Protein AF-X0WS39-F1 (afdb_monomer_lite)

pLDDT: mean 90.98, std 6.39, range [54.19, 97.94]

Sequence (212 aa):
WLGLAEDADPEHIARECHYQKLGRFPPLEDYCPAITCNSLVDPTYAPAGMHVAHSEQLGLPAPTYTERQWLEIKRKYLQDLLAVWQRHAPNMTWDNIIGVDTNSPYDALRMKNLGPNGNMAVLDCSLYQRDVNRPTPELANHRTPIKNLYATGSAWSPGGWAASPESYNCYKIIAGDLGLGKPWEEPGKEEPDSLVQEVRAVGKRIRDLFKA

Foldseek 3Di:
DDWLAPDPPPCLVVQQVVQLVVLHGHPLNSRTKDKDWCCVVPVVVDPPPATDMDIDGDAHFLVSDDPVVVVVVQVVVVVSVQVSVCVVVVPSDPVNDPDDDTDHLNNLVVDVLCPDGSDLLSADCPPQQAAQCFPHVVCQQQDDPDPPHGDWASRYPPHSDGDCPRVVSRVVSSCVVVVHDDQCPDPPNNDDDDPVVVVVVVVVVVVVVVVD

Structure (mmCIF, N/CA/C/O backbone):
data_AF-X0WS39-F1
#
_entry.id   AF-X0WS39-F1
#
loop_
_atom_site.group_PDB
_atom_site.id
_atom_site.type_symbol
_atom_site.label_atom_id
_atom_site.label_alt_id
_atom_site.label_comp_id
_atom_site.label_asym_id
_atom_site.label_entity_id
_atom_site.label_seq_id
_atom_site.pdbx_PDB_ins_code
_atom_site.Cartn_x
_atom_site.Cartn_y
_atom_site.Cartn_z
_atom_site.occupancy
_atom_site.B_iso_or_equiv
_atom_site.auth_seq_id
_atom_site.auth_comp_id
_atom_site.auth_asym_id
_atom_site.auth_atom_id
_atom_site.pdbx_PDB_model_num
ATOM 1 N N . TRP A 1 1 ? -2.246 -12.328 -4.653 1.00 63.03 1 TRP A N 1
ATOM 2 C CA . TRP A 1 1 ? -0.968 -11.604 -4.658 1.00 63.03 1 TRP A CA 1
ATOM 3 C C . TRP A 1 1 ? 0.135 -12.624 -4.794 1.00 63.03 1 TRP A C 1
ATOM 5 O O . TRP A 1 1 ? 0.172 -13.553 -3.997 1.00 63.03 1 TRP A O 1
ATOM 15 N N . LEU A 1 2 ? 0.950 -12.502 -5.832 1.00 78.81 2 LEU A N 1
ATOM 16 C CA . LEU A 1 2 ? 2.150 -13.309 -6.030 1.00 78.81 2 LEU A CA 1
ATOM 17 C C . LEU A 1 2 ? 3.338 -12.351 -6.036 1.00 78.81 2 LEU A C 1
ATOM 19 O O . LEU A 1 2 ? 3.276 -11.336 -6.724 1.00 78.81 2 LEU A O 1
ATOM 23 N N . GLY A 1 3 ? 4.378 -12.643 -5.258 1.00 86.06 3 GLY A N 1
ATOM 24 C CA . GLY A 1 3 ? 5.639 -11.915 -5.376 1.00 86.06 3 GLY A CA 1
ATOM 25 C C . GLY A 1 3 ? 6.310 -12.294 -6.691 1.00 86.06 3 GLY A C 1
ATOM 26 O O . GLY A 1 3 ? 6.417 -13.482 -6.999 1.00 86.06 3 GLY A O 1
ATOM 27 N N . LEU A 1 4 ? 6.716 -11.300 -7.472 1.00 89.62 4 LEU A N 1
ATOM 28 C CA . LEU A 1 4 ? 7.477 -11.488 -8.701 1.00 89.62 4 LEU A CA 1
ATOM 29 C C . LEU A 1 4 ? 8.920 -11.051 -8.441 1.00 89.62 4 LEU A C 1
ATOM 31 O O . LEU A 1 4 ? 9.305 -9.937 -8.778 1.00 89.62 4 LEU A O 1
ATOM 35 N N . ALA A 1 5 ? 9.679 -11.931 -7.796 1.00 89.19 5 ALA A N 1
ATOM 36 C CA . ALA A 1 5 ? 11.102 -11.769 -7.524 1.00 89.19 5 ALA A CA 1
ATOM 37 C C . ALA A 1 5 ? 11.898 -12.893 -8.197 1.00 89.19 5 ALA A C 1
ATOM 39 O O . ALA A 1 5 ? 11.336 -13.945 -8.510 1.00 89.19 5 ALA A O 1
ATOM 40 N N . GLU A 1 6 ? 13.202 -12.675 -8.387 1.00 86.31 6 GLU A N 1
ATOM 41 C CA . GLU A 1 6 ? 14.109 -13.635 -9.037 1.00 86.31 6 GLU A CA 1
ATOM 42 C C . GLU A 1 6 ? 14.066 -15.020 -8.365 1.00 86.31 6 GLU A C 1
ATOM 44 O O . GLU A 1 6 ? 14.101 -16.054 -9.034 1.00 86.31 6 GLU A O 1
ATOM 49 N N . ASP A 1 7 ? 13.934 -15.038 -7.039 1.00 87.88 7 ASP A N 1
ATOM 50 C CA . ASP A 1 7 ? 13.817 -16.238 -6.222 1.00 87.88 7 ASP A CA 1
ATOM 51 C C . ASP A 1 7 ? 12.907 -16.004 -4.998 1.00 87.88 7 ASP A C 1
ATOM 53 O O . ASP A 1 7 ? 12.280 -14.956 -4.834 1.00 87.88 7 ASP A O 1
ATOM 57 N N . ALA A 1 8 ? 12.785 -17.026 -4.148 1.00 87.62 8 ALA A N 1
ATOM 58 C CA . ALA A 1 8 ? 11.935 -16.997 -2.960 1.00 87.62 8 ALA A CA 1
ATOM 59 C C . ALA A 1 8 ? 12.627 -16.404 -1.714 1.00 87.62 8 ALA A C 1
ATOM 61 O O . ALA A 1 8 ? 12.121 -16.602 -0.607 1.00 87.62 8 ALA A O 1
ATOM 62 N N . ASP A 1 9 ? 13.775 -15.729 -1.858 1.00 89.94 9 ASP A N 1
ATOM 63 C CA . ASP A 1 9 ? 14.483 -15.111 -0.736 1.00 89.94 9 ASP A CA 1
ATOM 64 C C . ASP A 1 9 ? 13.646 -13.964 -0.130 1.00 89.94 9 ASP A C 1
ATOM 66 O O . ASP A 1 9 ? 13.436 -12.931 -0.771 1.00 89.94 9 ASP A O 1
ATOM 70 N N . PRO A 1 10 ? 13.161 -14.083 1.120 1.00 86.19 10 PRO A N 1
ATOM 71 C CA . PRO A 1 10 ? 12.377 -13.018 1.742 1.00 86.19 10 PRO A CA 1
ATOM 72 C C . PRO A 1 10 ? 13.178 -11.722 1.947 1.00 86.19 10 PRO A C 1
ATOM 74 O O . PRO A 1 10 ? 12.579 -10.659 2.135 1.00 86.19 10 PRO A O 1
ATOM 77 N N . GLU A 1 11 ? 14.513 -11.776 1.898 1.00 92.12 11 GLU A N 1
ATOM 78 C CA . GLU A 1 11 ? 15.368 -10.599 2.052 1.00 92.12 11 GLU A CA 1
ATOM 79 C C . GLU A 1 11 ? 15.240 -9.603 0.889 1.00 92.12 11 GLU A C 1
ATOM 81 O O . GLU A 1 11 ? 15.631 -8.448 1.055 1.00 92.12 11 GLU A O 1
ATOM 86 N N . HIS A 1 12 ? 14.624 -9.971 -0.245 1.00 90.75 12 HIS A N 1
ATOM 87 C CA . HIS A 1 12 ? 14.291 -9.011 -1.311 1.00 90.75 12 HIS A CA 1
ATO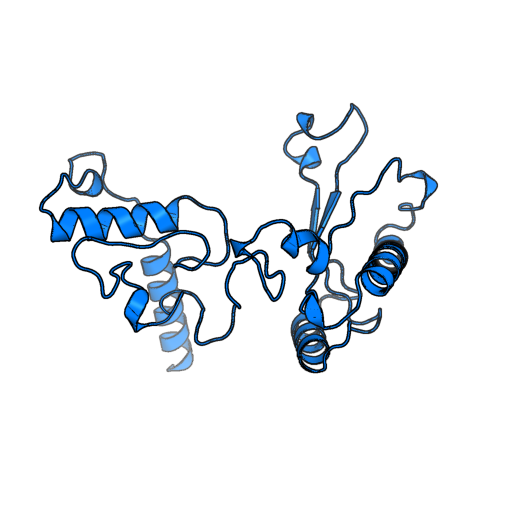M 88 C C . HIS A 1 12 ? 13.483 -7.822 -0.773 1.00 90.75 12 HIS A C 1
ATOM 90 O O . HIS A 1 12 ? 13.807 -6.670 -1.052 1.00 90.75 12 HIS A O 1
ATOM 96 N N . ILE A 1 13 ? 12.506 -8.078 0.105 1.00 89.12 13 ILE A N 1
ATOM 97 C CA . ILE A 1 13 ? 11.686 -7.028 0.733 1.00 89.12 13 ILE A CA 1
ATOM 98 C C . ILE A 1 13 ? 12.542 -6.150 1.656 1.00 89.12 13 ILE A C 1
ATOM 100 O O . ILE A 1 13 ? 12.376 -4.928 1.710 1.00 89.12 13 ILE A O 1
ATOM 104 N N . ALA A 1 14 ? 13.475 -6.757 2.396 1.00 91.62 14 ALA A N 1
ATOM 105 C CA . ALA A 1 14 ? 14.371 -6.032 3.292 1.00 91.62 14 ALA A CA 1
ATOM 106 C C . ALA A 1 14 ? 15.345 -5.136 2.510 1.00 91.62 14 ALA A C 1
ATOM 108 O O . ALA A 1 14 ? 15.563 -3.981 2.897 1.00 91.62 14 ALA A O 1
ATOM 109 N N . ARG A 1 15 ? 15.886 -5.634 1.391 1.00 93.88 15 ARG A N 1
ATOM 110 C CA . ARG A 1 15 ? 16.757 -4.885 0.477 1.00 93.88 15 ARG A CA 1
ATOM 111 C C . ARG A 1 15 ? 16.002 -3.749 -0.199 1.00 93.88 15 ARG A C 1
ATOM 113 O O . ARG A 1 15 ? 16.478 -2.616 -0.171 1.00 93.88 15 ARG A O 1
ATOM 120 N N . GLU A 1 16 ? 14.794 -3.991 -0.695 1.00 91.62 16 GLU A N 1
ATOM 121 C CA . GLU A 1 16 ? 13.933 -2.947 -1.252 1.00 91.62 16 GLU A CA 1
ATOM 122 C C . GLU A 1 16 ? 13.662 -1.825 -0.234 1.00 91.62 16 GLU A C 1
ATOM 124 O O . GLU A 1 16 ? 13.904 -0.648 -0.518 1.00 91.62 16 GLU A O 1
ATOM 129 N N . CYS A 1 17 ? 13.270 -2.182 0.996 1.00 90.94 17 CYS A N 1
ATOM 130 C CA . CYS A 1 17 ? 13.119 -1.233 2.103 1.00 90.94 17 CYS A CA 1
ATOM 131 C C . CYS A 1 17 ? 14.417 -0.456 2.390 1.00 90.94 17 CYS A C 1
ATOM 133 O O . CYS A 1 17 ? 14.382 0.727 2.742 1.00 90.94 17 CYS A O 1
ATOM 135 N N . HIS A 1 18 ? 15.576 -1.112 2.292 1.00 93.38 18 HIS A N 1
ATOM 136 C CA . HIS A 1 18 ? 16.875 -0.476 2.490 1.00 93.38 18 HIS A CA 1
ATOM 137 C C . HIS A 1 18 ? 17.165 0.565 1.401 1.00 93.38 18 HIS A C 1
ATOM 139 O O . HIS A 1 18 ? 17.492 1.706 1.731 1.00 93.38 18 HIS A O 1
ATOM 145 N N . TYR A 1 19 ? 16.975 0.226 0.123 1.00 94.81 19 TYR A N 1
ATOM 146 C CA . TYR A 1 19 ? 17.145 1.168 -0.987 1.00 94.81 19 TYR A CA 1
ATOM 147 C C . TYR A 1 19 ? 16.187 2.356 -0.889 1.00 94.81 19 TYR A C 1
ATOM 149 O O . TYR A 1 19 ? 16.618 3.502 -1.054 1.00 94.81 19 TYR A O 1
ATOM 157 N N . GLN A 1 20 ? 14.929 2.110 -0.514 1.00 92.00 20 GLN A N 1
ATOM 158 C CA . GLN A 1 20 ? 13.945 3.168 -0.301 1.00 92.00 20 GLN A CA 1
ATOM 159 C C . GLN A 1 20 ? 14.432 4.188 0.744 1.00 92.00 20 GLN A C 1
ATOM 161 O O . GLN A 1 20 ? 14.371 5.397 0.511 1.00 92.00 20 GLN A O 1
ATOM 166 N N . LYS A 1 21 ? 14.993 3.716 1.868 1.00 90.88 21 LYS A N 1
ATOM 167 C CA . LYS A 1 21 ? 15.583 4.574 2.915 1.00 90.88 21 LYS A CA 1
ATOM 168 C C . LYS A 1 21 ? 16.804 5.359 2.433 1.00 90.88 21 LYS A C 1
ATOM 170 O O . LYS A 1 21 ? 17.069 6.439 2.952 1.00 90.88 21 LYS A O 1
ATOM 175 N N . LEU A 1 22 ? 17.527 4.843 1.440 1.00 94.06 22 LEU A N 1
ATOM 176 C CA . LEU A 1 22 ? 18.620 5.547 0.765 1.00 94.06 22 LEU A CA 1
ATOM 177 C C . LEU A 1 22 ? 18.132 6.522 -0.323 1.00 94.06 22 LEU A C 1
ATOM 179 O O . LEU A 1 22 ? 18.958 7.156 -0.981 1.00 94.06 22 LEU A O 1
ATOM 183 N N . GLY A 1 23 ? 16.818 6.647 -0.540 1.00 92.94 23 GLY A N 1
ATOM 184 C CA . GLY A 1 23 ? 16.257 7.497 -1.589 1.00 92.94 23 GLY A CA 1
ATOM 185 C C . GLY A 1 23 ? 16.488 6.941 -2.996 1.00 92.94 23 GLY A C 1
ATOM 186 O O . GLY A 1 23 ? 16.646 7.713 -3.941 1.00 92.94 23 GLY A O 1
ATOM 187 N N . ARG A 1 24 ? 16.583 5.613 -3.136 1.00 93.75 24 ARG A N 1
ATOM 188 C CA . ARG A 1 24 ? 16.879 4.917 -4.394 1.00 93.75 24 ARG A CA 1
ATOM 189 C C . ARG A 1 24 ? 15.883 3.788 -4.646 1.00 93.75 24 ARG A C 1
ATOM 191 O O . ARG A 1 24 ? 15.385 3.177 -3.709 1.00 93.75 24 ARG A O 1
ATOM 198 N N . PHE A 1 25 ? 15.612 3.504 -5.915 1.00 93.38 25 PHE A N 1
ATOM 199 C CA . PHE A 1 25 ? 14.974 2.243 -6.290 1.00 93.38 25 PHE A CA 1
ATOM 200 C C . PHE A 1 25 ? 15.985 1.097 -6.147 1.00 93.38 25 PHE A C 1
ATOM 202 O O . PHE A 1 25 ? 17.184 1.341 -6.341 1.00 93.38 25 PHE A O 1
ATOM 209 N N . PRO A 1 26 ? 15.534 -0.124 -5.812 1.00 93.62 26 PRO A N 1
ATOM 210 C CA . PRO A 1 26 ? 16.408 -1.289 -5.805 1.00 93.62 26 PRO A CA 1
ATOM 211 C C . PRO A 1 26 ? 16.957 -1.578 -7.213 1.00 93.62 26 PRO A C 1
ATOM 213 O O . PRO A 1 26 ? 16.371 -1.141 -8.211 1.00 93.62 26 PRO A O 1
ATOM 216 N N . PRO A 1 27 ? 18.086 -2.294 -7.326 1.00 92.69 27 PRO A N 1
ATOM 217 C CA . PRO A 1 27 ? 18.516 -2.873 -8.588 1.00 92.69 27 PRO A CA 1
ATOM 218 C C . PRO A 1 27 ? 17.560 -4.005 -9.002 1.00 92.69 27 PRO A C 1
ATOM 220 O O . PRO A 1 27 ? 16.733 -4.455 -8.213 1.00 92.69 27 PRO A O 1
ATOM 223 N N . LEU A 1 28 ? 17.643 -4.445 -10.257 1.00 91.19 28 LEU A N 1
ATOM 224 C CA . LEU A 1 28 ? 16.642 -5.330 -10.864 1.00 91.19 28 LEU A CA 1
ATOM 225 C C . LEU A 1 28 ? 16.584 -6.718 -10.210 1.00 91.19 28 LEU A C 1
ATOM 227 O O . LEU A 1 28 ? 15.527 -7.333 -10.165 1.00 91.19 28 LEU A O 1
ATOM 231 N N . GLU A 1 29 ? 17.721 -7.205 -9.721 1.00 90.94 29 GLU A N 1
ATOM 232 C CA . GLU A 1 29 ? 17.851 -8.449 -8.962 1.00 90.94 29 GLU A CA 1
ATOM 233 C C . GLU A 1 29 ? 17.091 -8.437 -7.629 1.00 90.94 29 GLU A C 1
ATOM 235 O O . GLU A 1 29 ? 16.714 -9.501 -7.153 1.00 90.94 29 GLU A O 1
ATOM 240 N N . ASP A 1 30 ? 16.827 -7.250 -7.075 1.00 92.25 30 ASP A N 1
ATOM 241 C CA . ASP A 1 30 ? 16.128 -7.046 -5.802 1.00 92.25 30 ASP A CA 1
ATOM 242 C C . ASP A 1 30 ? 14.677 -6.571 -5.998 1.00 92.25 30 ASP A C 1
ATOM 244 O O . ASP A 1 30 ? 14.019 -6.135 -5.050 1.00 92.25 30 ASP A O 1
ATOM 248 N N . TYR A 1 31 ? 14.161 -6.599 -7.232 1.00 91.81 31 TYR A N 1
ATOM 249 C CA . TYR A 1 31 ? 12.752 -6.301 -7.478 1.00 91.81 31 TYR A CA 1
ATOM 250 C C . TYR A 1 31 ? 11.882 -7.366 -6.808 1.00 91.81 31 TYR A C 1
ATOM 252 O O . TYR A 1 31 ? 12.026 -8.558 -7.067 1.00 91.81 31 TYR A O 1
ATOM 260 N N . CYS A 1 32 ? 10.937 -6.916 -5.982 1.00 91.31 32 CYS A N 1
ATOM 261 C CA . CYS A 1 32 ? 9.942 -7.771 -5.341 1.00 91.31 32 CYS A CA 1
ATOM 262 C C . CYS A 1 32 ? 8.502 -7.243 -5.515 1.00 91.31 32 CYS A C 1
ATOM 264 O O . CYS A 1 32 ? 7.760 -7.155 -4.534 1.00 91.31 32 CYS A O 1
ATOM 266 N N . PRO A 1 33 ? 8.065 -6.854 -6.731 1.00 92.12 33 PRO A N 1
ATOM 267 C CA . PRO A 1 33 ? 6.711 -6.367 -6.929 1.00 92.12 33 PRO A CA 1
ATOM 268 C C . PRO A 1 33 ? 5.671 -7.440 -6.610 1.00 92.12 33 PRO A C 1
ATOM 270 O O . PRO A 1 33 ? 5.816 -8.622 -6.938 1.00 92.12 33 PRO A O 1
ATOM 273 N N . ALA A 1 34 ? 4.566 -7.005 -6.020 1.00 91.75 34 ALA A N 1
ATOM 274 C CA . ALA A 1 34 ? 3.399 -7.833 -5.809 1.00 91.75 34 ALA A CA 1
ATOM 275 C C . ALA A 1 34 ? 2.491 -7.760 -7.044 1.00 91.75 34 ALA A C 1
ATOM 277 O O . ALA A 1 34 ? 2.037 -6.687 -7.440 1.00 91.75 34 ALA A O 1
ATOM 278 N N . ILE A 1 35 ? 2.203 -8.915 -7.643 1.00 92.31 35 ILE A N 1
ATOM 279 C CA . ILE A 1 35 ? 1.358 -9.038 -8.830 1.00 92.31 35 ILE A CA 1
ATOM 280 C C . ILE A 1 35 ? -0.009 -9.610 -8.460 1.00 92.31 35 ILE A C 1
ATOM 282 O O . ILE A 1 35 ? -0.140 -10.582 -7.703 1.00 92.31 35 ILE A O 1
ATOM 286 N N . THR A 1 36 ? -1.057 -9.028 -9.035 1.00 93.50 36 THR A N 1
ATOM 287 C CA . THR A 1 36 ? -2.418 -9.575 -9.012 1.00 93.50 36 THR A CA 1
ATOM 288 C C . THR A 1 36 ? -3.036 -9.541 -10.396 1.00 93.50 36 THR A C 1
ATOM 290 O O . THR A 1 36 ? -2.694 -8.703 -11.221 1.00 93.50 36 THR A O 1
ATOM 293 N N . CYS A 1 37 ? -3.956 -10.462 -10.668 1.00 93.69 37 CYS A N 1
ATOM 294 C CA . CYS A 1 37 ? -4.714 -10.489 -11.912 1.00 93.69 37 CYS A CA 1
ATOM 295 C C . CYS A 1 37 ? -6.190 -10.707 -11.580 1.00 93.69 37 CYS A C 1
ATOM 297 O O . CYS A 1 37 ? -6.664 -11.840 -11.503 1.00 93.69 37 CYS A O 1
ATOM 299 N N . ASN A 1 38 ? -6.906 -9.610 -11.328 1.00 91.19 38 ASN A N 1
ATOM 300 C CA . ASN A 1 38 ? -8.294 -9.663 -10.854 1.00 91.19 38 ASN A CA 1
ATOM 301 C C . ASN A 1 38 ? -9.228 -10.323 -11.879 1.00 91.19 38 ASN A C 1
ATOM 303 O O . ASN A 1 38 ? -10.154 -11.032 -11.496 1.00 91.19 38 ASN A O 1
ATOM 307 N N . SER A 1 39 ? -8.915 -10.192 -13.172 1.00 95.44 39 SER A N 1
ATOM 308 C CA . SER A 1 39 ? -9.669 -10.824 -14.265 1.00 95.44 39 SER A CA 1
ATOM 309 C C . SER A 1 39 ? -9.693 -12.361 -14.245 1.00 95.44 39 SER A C 1
ATOM 311 O O . SER A 1 39 ? -10.537 -12.959 -14.903 1.00 95.44 39 SER A O 1
ATOM 313 N N . LEU A 1 40 ? -8.794 -13.016 -13.495 1.00 93.25 40 LEU A N 1
ATOM 314 C CA . LEU A 1 40 ? -8.849 -14.470 -13.288 1.00 93.25 40 LEU A CA 1
ATOM 315 C C . LEU A 1 40 ? -9.972 -14.884 -12.329 1.00 93.25 40 LEU A C 1
ATOM 317 O O . LEU A 1 40 ? -10.450 -16.012 -12.404 1.00 93.25 40 LEU A O 1
ATOM 321 N N . VAL A 1 41 ? -10.357 -13.992 -11.414 1.00 93.12 41 VAL A N 1
ATOM 322 C CA . VAL A 1 41 ? -11.418 -14.229 -10.426 1.00 93.12 41 VAL A CA 1
ATOM 323 C C . VAL A 1 41 ? -12.747 -13.688 -10.940 1.00 93.12 41 VAL A C 1
ATOM 325 O O . VAL A 1 41 ? -13.764 -14.369 -10.845 1.00 93.12 41 VAL A O 1
ATOM 328 N N . ASP A 1 42 ? -12.730 -12.486 -11.514 1.00 95.12 42 ASP A N 1
ATOM 329 C CA . ASP A 1 42 ? -13.900 -11.840 -12.097 1.00 95.12 42 ASP A CA 1
ATOM 330 C C . ASP A 1 42 ? -13.606 -11.429 -13.553 1.00 95.12 42 ASP A C 1
ATOM 332 O O . ASP A 1 42 ? -12.969 -10.396 -13.792 1.00 95.12 42 ASP A O 1
ATOM 336 N N . PRO A 1 43 ? -14.080 -12.209 -14.545 1.00 95.56 43 PRO A N 1
ATOM 337 C CA . PRO A 1 43 ? -13.852 -11.934 -15.962 1.00 95.56 43 PRO A CA 1
ATOM 338 C C . PRO A 1 43 ? -14.372 -10.574 -16.437 1.00 95.56 43 PRO A C 1
ATOM 340 O O . PRO A 1 43 ? -13.962 -10.123 -17.499 1.00 95.56 43 PRO A O 1
ATOM 343 N N . THR A 1 44 ? -15.250 -9.897 -15.685 1.00 96.38 44 THR A N 1
ATOM 344 C CA . THR A 1 44 ? -15.799 -8.588 -16.084 1.00 96.38 44 THR A CA 1
ATOM 345 C C . THR A 1 44 ? -14.769 -7.456 -16.038 1.00 96.38 44 THR A C 1
ATOM 347 O O . THR A 1 44 ? -14.968 -6.420 -16.671 1.00 96.38 44 THR A O 1
ATOM 350 N N . TYR A 1 45 ? -13.633 -7.665 -15.362 1.00 95.12 45 TYR A N 1
ATOM 351 C CA . TYR A 1 45 ? -12.515 -6.717 -15.321 1.00 95.12 45 TYR A CA 1
ATOM 352 C C . TYR A 1 45 ? -11.760 -6.586 -16.653 1.00 95.12 45 TYR A C 1
ATOM 354 O O . TYR A 1 45 ? -10.955 -5.666 -16.792 1.00 95.12 45 TYR A O 1
ATOM 362 N N . ALA A 1 46 ? -11.970 -7.487 -17.617 1.00 96.12 46 ALA A N 1
ATOM 363 C CA . ALA A 1 46 ? -11.283 -7.465 -18.905 1.00 96.12 46 ALA A CA 1
ATOM 364 C C . ALA A 1 46 ? -12.218 -7.880 -20.057 1.00 96.12 46 ALA A C 1
ATOM 366 O O . ALA A 1 46 ? -13.191 -8.601 -19.845 1.00 96.12 46 ALA A O 1
ATOM 367 N N . PRO A 1 47 ? -11.937 -7.470 -21.307 1.00 95.06 47 PRO A N 1
ATOM 368 C CA . PRO A 1 47 ? -12.596 -8.055 -22.471 1.00 95.06 47 PRO A CA 1
ATOM 369 C C . PRO A 1 47 ? -12.384 -9.576 -22.554 1.00 95.06 47 PRO A C 1
ATOM 371 O O . PRO A 1 47 ? -11.416 -10.118 -22.018 1.00 95.06 47 PRO A O 1
ATOM 374 N N . ALA A 1 48 ? -13.266 -10.272 -23.277 1.00 95.75 48 ALA A N 1
ATOM 375 C CA . ALA A 1 48 ? -13.174 -11.721 -23.446 1.00 95.75 48 ALA A CA 1
ATOM 376 C C . ALA A 1 48 ? -11.806 -12.148 -24.015 1.00 95.75 48 ALA A C 1
ATOM 378 O O . ALA A 1 48 ? -11.370 -11.646 -25.050 1.00 95.75 48 ALA A O 1
ATOM 379 N N . GLY A 1 49 ? -11.144 -13.091 -23.334 1.00 94.06 49 GLY A N 1
ATOM 380 C CA . GLY A 1 49 ? -9.816 -13.593 -23.709 1.00 94.06 49 GLY A CA 1
ATOM 381 C C . GLY A 1 49 ? -8.644 -12.679 -23.327 1.00 94.06 49 GLY A C 1
ATOM 382 O O . GLY A 1 49 ? -7.511 -12.984 -23.688 1.00 94.06 49 GLY A O 1
ATOM 383 N N . MET A 1 50 ? -8.895 -11.579 -22.614 1.00 96.00 50 MET A N 1
ATOM 384 C CA . MET A 1 50 ? -7.874 -10.643 -22.140 1.00 96.00 50 MET A CA 1
ATOM 385 C C . MET A 1 50 ? -7.779 -10.658 -20.614 1.00 96.00 50 MET A C 1
ATOM 387 O O . MET A 1 50 ? -8.655 -11.174 -19.921 1.00 96.00 50 MET A O 1
ATOM 391 N N . HIS A 1 51 ? -6.713 -10.054 -20.090 1.00 95.44 51 HIS A N 1
ATOM 392 C CA . HIS A 1 51 ? -6.465 -9.977 -18.658 1.00 95.44 51 HIS A CA 1
ATOM 393 C C . HIS A 1 51 ? -6.026 -8.580 -18.230 1.00 95.44 51 HIS A C 1
ATOM 395 O O . HIS A 1 51 ? -5.300 -7.898 -18.950 1.00 95.44 51 HIS A O 1
ATOM 401 N N . VAL A 1 52 ? -6.432 -8.184 -17.023 1.00 95.38 52 VAL A N 1
ATOM 402 C CA . VAL A 1 52 ? -5.895 -7.007 -16.332 1.00 95.38 52 VAL A CA 1
ATOM 403 C C . VAL A 1 52 ? -5.040 -7.487 -15.177 1.00 95.38 52 VAL A C 1
ATOM 405 O O . VAL A 1 52 ? -5.550 -8.088 -14.225 1.00 95.38 52 VAL A O 1
ATOM 408 N N . ALA A 1 53 ? -3.746 -7.198 -15.272 1.00 93.38 53 ALA A N 1
ATOM 409 C CA . ALA A 1 53 ? -2.798 -7.449 -14.209 1.00 93.38 53 ALA A CA 1
ATOM 410 C C . ALA A 1 53 ? -2.334 -6.137 -13.570 1.00 93.38 53 ALA A C 1
ATOM 412 O O . ALA A 1 53 ? -2.092 -5.144 -14.253 1.00 93.38 53 ALA A O 1
ATOM 413 N N . HIS A 1 54 ? -2.227 -6.149 -12.250 1.00 93.88 54 HIS A N 1
ATOM 414 C CA . HIS A 1 54 ? -1.773 -5.042 -11.428 1.00 93.88 54 HIS A CA 1
ATOM 415 C C . HIS A 1 54 ? -0.437 -5.410 -10.787 1.00 93.88 54 HIS A C 1
ATOM 417 O O . HIS A 1 54 ? -0.244 -6.553 -10.370 1.00 93.88 54 HIS A O 1
ATOM 423 N N . SER A 1 55 ? 0.459 -4.429 -10.706 1.00 93.50 55 SER A N 1
ATOM 424 C CA . SER A 1 55 ? 1.771 -4.541 -10.078 1.00 93.50 55 SER A CA 1
ATOM 425 C C . SER A 1 55 ? 1.954 -3.412 -9.073 1.00 93.50 55 SER A C 1
ATOM 427 O O . SER A 1 55 ? 1.733 -2.249 -9.414 1.00 93.50 55 SER A O 1
ATOM 429 N N . GLU A 1 56 ? 2.371 -3.763 -7.862 1.00 91.81 56 GLU A N 1
ATOM 430 C CA . GLU A 1 56 ? 2.677 -2.832 -6.778 1.00 91.81 56 GLU A CA 1
ATOM 431 C C . GLU A 1 56 ? 4.111 -3.059 -6.285 1.00 91.81 56 GLU A C 1
ATOM 433 O O . GLU A 1 56 ? 4.510 -4.195 -6.043 1.00 91.81 56 GLU A O 1
ATOM 438 N N . GLN A 1 57 ? 4.877 -1.978 -6.126 1.00 91.00 57 GLN A N 1
ATOM 439 C CA . GLN A 1 57 ? 6.253 -1.989 -5.625 1.00 91.00 57 GLN A CA 1
ATOM 440 C C . GLN A 1 57 ? 6.477 -0.774 -4.710 1.00 91.00 57 GLN A C 1
ATOM 442 O O . GLN A 1 57 ? 5.799 0.249 -4.871 1.00 91.00 57 GLN A O 1
ATOM 447 N N . LEU A 1 58 ? 7.415 -0.847 -3.757 1.00 90.00 58 LEU A N 1
ATOM 448 C CA . LEU A 1 58 ? 7.693 0.277 -2.866 1.00 90.00 58 LEU A CA 1
ATOM 449 C C . LEU A 1 58 ? 8.234 1.474 -3.658 1.00 90.00 58 LEU A C 1
ATOM 451 O O . LEU A 1 58 ? 9.247 1.415 -4.355 1.00 90.00 58 LEU A O 1
ATOM 455 N N . GLY A 1 59 ? 7.530 2.597 -3.527 1.00 90.44 59 GLY A N 1
ATOM 456 C CA . GLY A 1 59 ? 7.888 3.862 -4.153 1.00 90.44 59 GLY A CA 1
ATOM 457 C C . GLY A 1 59 ? 8.706 4.770 -3.237 1.00 90.44 59 GLY A C 1
ATOM 458 O O . GLY A 1 59 ? 8.633 4.704 -2.008 1.00 90.44 59 GLY A O 1
ATOM 459 N N . LEU A 1 60 ? 9.453 5.682 -3.852 1.00 94.50 60 LEU A N 1
ATOM 460 C CA . LEU A 1 60 ? 10.103 6.790 -3.155 1.00 94.50 60 LEU A CA 1
ATOM 461 C C . LEU A 1 60 ? 9.114 7.943 -2.918 1.00 94.50 60 LEU A C 1
ATOM 463 O O . LEU A 1 60 ? 8.216 8.132 -3.739 1.00 94.50 60 LEU A O 1
ATOM 467 N N . PRO A 1 61 ? 9.261 8.740 -1.843 1.00 95.31 61 PRO A N 1
ATOM 468 C CA . PRO A 1 61 ? 8.398 9.895 -1.610 1.00 95.31 61 PRO A CA 1
ATOM 469 C C . PRO A 1 61 ? 8.338 10.824 -2.827 1.00 95.31 61 PRO A C 1
ATOM 471 O O . PRO A 1 61 ? 9.347 11.085 -3.479 1.00 95.31 61 PRO A O 1
ATOM 474 N N . ALA A 1 62 ? 7.162 11.377 -3.118 1.00 96.75 62 ALA A N 1
ATOM 475 C CA . ALA A 1 62 ? 6.955 12.252 -4.269 1.00 96.75 62 ALA A CA 1
ATOM 476 C C . ALA A 1 62 ? 7.994 13.392 -4.411 1.00 96.75 62 ALA A C 1
ATOM 478 O O . ALA A 1 62 ? 8.449 13.608 -5.537 1.00 96.75 62 ALA A O 1
ATOM 479 N N . PRO A 1 63 ? 8.443 14.075 -3.331 1.00 96.25 63 PRO A N 1
ATOM 480 C CA . PRO A 1 63 ? 9.437 15.147 -3.424 1.00 96.25 63 PRO A CA 1
ATOM 481 C C . PRO A 1 63 ? 10.851 14.688 -3.807 1.00 96.25 63 PRO A C 1
ATOM 483 O O . PRO A 1 63 ? 11.701 15.535 -4.071 1.00 96.25 63 PRO A O 1
ATOM 486 N N . THR A 1 64 ? 11.133 13.380 -3.824 1.00 97.00 64 THR A N 1
ATOM 487 C CA . THR A 1 64 ? 12.457 12.843 -4.178 1.00 97.00 64 THR A C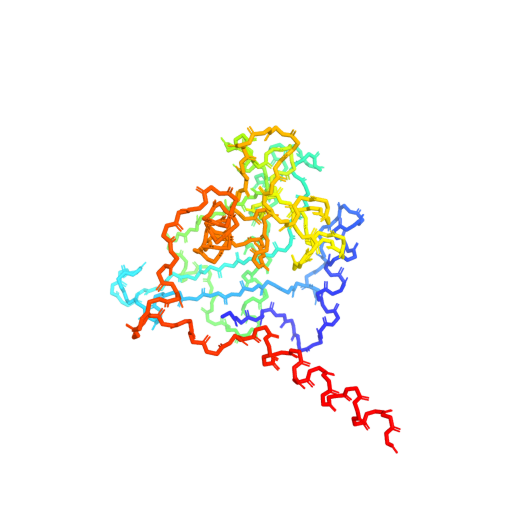A 1
ATOM 488 C C . THR A 1 64 ? 12.850 13.174 -5.618 1.00 97.00 64 THR A C 1
ATOM 490 O O . THR A 1 64 ? 14.036 13.344 -5.903 1.00 97.00 64 THR A O 1
ATOM 493 N N . TYR A 1 65 ? 11.872 13.314 -6.518 1.00 96.81 65 TYR A N 1
ATOM 494 C CA . TYR A 1 65 ? 12.104 13.644 -7.920 1.00 96.81 65 TYR A CA 1
ATOM 495 C C . TYR A 1 65 ? 11.144 14.718 -8.426 1.00 96.81 65 TYR A C 1
ATOM 497 O O . TYR A 1 65 ? 10.031 14.889 -7.932 1.00 96.81 65 TYR A O 1
ATOM 505 N N . THR A 1 66 ? 11.571 15.425 -9.470 1.00 97.44 66 THR A N 1
ATOM 506 C CA . THR A 1 66 ? 10.701 16.334 -10.225 1.00 97.44 66 THR A CA 1
ATOM 507 C C . THR A 1 66 ? 9.628 15.556 -10.993 1.00 97.44 66 THR A C 1
ATOM 509 O O . THR A 1 66 ? 9.805 14.380 -11.309 1.00 97.44 66 THR A O 1
ATOM 512 N N . GLU A 1 67 ? 8.535 16.222 -11.372 1.00 96.50 67 GLU A N 1
ATOM 513 C CA . GLU A 1 67 ? 7.474 15.631 -12.207 1.00 96.50 67 GLU A CA 1
ATOM 514 C C . GLU A 1 67 ? 8.027 14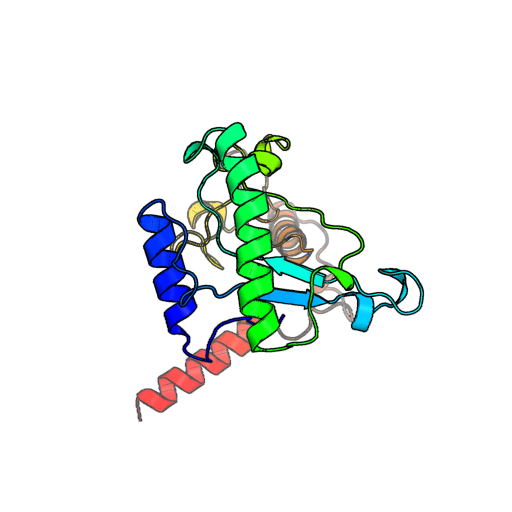.959 -13.471 1.00 96.50 67 GLU A C 1
ATOM 516 O O . GLU A 1 67 ? 7.683 13.822 -13.795 1.00 96.50 67 GLU A O 1
ATOM 521 N N . ARG A 1 68 ? 8.944 15.642 -14.167 1.00 97.94 68 ARG A N 1
ATOM 522 C CA . ARG A 1 68 ? 9.572 15.118 -15.382 1.00 97.94 68 ARG A CA 1
ATOM 523 C C . ARG A 1 68 ? 10.328 13.816 -15.112 1.00 97.94 68 ARG A C 1
ATOM 525 O O . ARG A 1 68 ? 10.181 12.863 -15.871 1.00 97.94 68 ARG A O 1
ATOM 532 N N . GLN A 1 69 ? 11.111 13.765 -14.038 1.00 97.94 69 GLN A N 1
ATOM 533 C CA . GLN A 1 69 ? 11.830 12.550 -13.654 1.00 97.94 69 GLN A CA 1
ATOM 534 C C . GLN A 1 69 ? 10.860 11.420 -13.293 1.00 97.94 69 GLN A C 1
ATOM 536 O O . GLN A 1 69 ? 11.098 10.282 -13.678 1.00 97.94 69 GLN A O 1
ATOM 541 N N . TRP A 1 70 ? 9.731 11.713 -12.640 1.00 97.50 70 TRP A N 1
ATOM 542 C CA . TRP A 1 70 ? 8.696 10.708 -12.384 1.00 97.50 70 TRP A CA 1
ATOM 543 C C . TRP A 1 70 ? 8.092 10.127 -13.668 1.00 97.50 70 TRP A C 1
ATOM 545 O O . TRP A 1 70 ? 7.848 8.924 -13.730 1.00 97.50 70 TRP A O 1
ATOM 555 N N . LEU A 1 71 ? 7.896 10.932 -14.716 1.00 96.81 71 LEU A N 1
ATOM 556 C CA . LEU A 1 71 ? 7.461 10.426 -16.025 1.00 96.81 71 LEU A CA 1
ATOM 557 C C . LEU A 1 71 ? 8.498 9.486 -16.660 1.00 96.81 71 LEU A C 1
ATOM 559 O O . LEU A 1 71 ? 8.124 8.482 -17.268 1.00 96.81 71 LEU A O 1
ATOM 563 N N . GLU A 1 72 ? 9.789 9.789 -16.511 1.00 97.56 72 GLU A N 1
ATOM 564 C CA . GLU A 1 72 ? 10.889 8.931 -16.972 1.00 97.56 72 GLU A CA 1
ATOM 565 C C . GLU A 1 72 ? 10.949 7.622 -16.153 1.00 97.56 72 GLU A C 1
ATOM 567 O O . GLU A 1 72 ? 11.007 6.535 -16.731 1.00 97.56 72 GLU A O 1
ATOM 572 N N . ILE A 1 73 ? 10.828 7.711 -14.823 1.00 96.50 73 ILE A 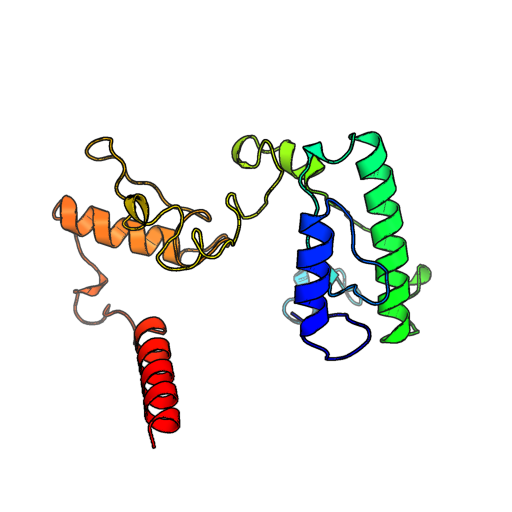N 1
ATOM 573 C CA . ILE A 1 73 ? 10.818 6.570 -13.891 1.00 96.50 73 ILE A CA 1
ATOM 574 C C . ILE A 1 73 ? 9.670 5.611 -14.197 1.00 96.50 73 ILE A C 1
ATOM 576 O O . ILE A 1 73 ? 9.902 4.410 -14.267 1.00 96.50 73 ILE A O 1
ATOM 580 N N . LYS A 1 74 ? 8.449 6.108 -14.434 1.00 95.81 74 LYS A N 1
ATOM 581 C CA . LYS A 1 74 ? 7.291 5.250 -14.744 1.00 95.81 74 LYS A CA 1
ATOM 582 C C . LYS A 1 74 ? 7.511 4.391 -15.991 1.00 95.81 74 LYS A C 1
ATOM 584 O O . LYS A 1 74 ? 7.165 3.212 -16.000 1.00 95.81 74 LYS A O 1
ATOM 589 N N . ARG A 1 75 ? 8.131 4.960 -17.031 1.00 95.50 75 ARG A N 1
ATOM 590 C CA . ARG A 1 75 ? 8.477 4.219 -18.256 1.00 95.50 75 ARG A CA 1
ATOM 591 C C . ARG A 1 75 ? 9.559 3.179 -17.994 1.00 95.50 75 ARG A C 1
ATOM 593 O O . ARG A 1 75 ? 9.433 2.055 -18.469 1.00 95.50 75 ARG A O 1
ATOM 600 N N . LYS A 1 76 ? 10.597 3.549 -17.236 1.00 95.19 76 LYS A N 1
ATOM 601 C CA . LYS A 1 76 ? 11.678 2.628 -16.876 1.00 95.19 76 LYS A CA 1
ATOM 602 C C . LYS A 1 76 ? 11.157 1.465 -16.028 1.00 95.19 76 LYS A C 1
ATOM 604 O O . LYS A 1 76 ? 11.438 0.321 -16.349 1.00 95.19 76 LYS A O 1
ATOM 609 N N . TYR A 1 77 ? 10.343 1.756 -15.015 1.00 94.44 77 TYR A N 1
ATOM 610 C CA . TYR A 1 77 ? 9.732 0.753 -14.147 1.00 94.44 77 TYR A CA 1
ATOM 611 C C . TYR A 1 77 ? 8.945 -0.288 -14.945 1.00 94.44 77 TYR A C 1
ATOM 613 O O . TYR A 1 77 ? 9.106 -1.479 -14.723 1.00 94.44 77 TYR A O 1
ATOM 621 N N . LEU A 1 78 ? 8.143 0.142 -15.923 1.00 94.25 78 LEU A N 1
ATOM 622 C CA . LEU A 1 78 ? 7.401 -0.778 -16.783 1.00 94.25 78 LEU A CA 1
ATOM 623 C C . LEU A 1 78 ? 8.326 -1.688 -17.614 1.00 94.25 78 LEU A C 1
ATOM 625 O O . LEU A 1 78 ? 8.051 -2.878 -17.749 1.00 94.25 78 LEU A O 1
ATOM 629 N N . GLN A 1 79 ? 9.418 -1.141 -18.160 1.00 94.94 79 GLN A N 1
ATOM 630 C CA . GLN A 1 79 ? 10.415 -1.921 -18.906 1.00 94.94 79 GLN A CA 1
ATOM 631 C C . GLN A 1 79 ? 11.118 -2.944 -18.007 1.00 94.94 79 GLN A C 1
ATOM 633 O O . GLN A 1 79 ? 11.240 -4.108 -18.383 1.00 94.94 79 GLN A O 1
ATOM 638 N N . ASP A 1 80 ? 11.542 -2.513 -16.819 1.00 94.38 80 ASP A N 1
ATOM 639 C CA . ASP A 1 80 ? 12.202 -3.350 -15.818 1.00 94.38 80 ASP A CA 1
ATOM 640 C C . ASP A 1 80 ? 11.265 -4.464 -15.326 1.00 94.38 80 ASP A C 1
ATOM 642 O O . ASP A 1 80 ? 11.635 -5.637 -15.330 1.00 94.38 80 ASP A O 1
ATOM 646 N N . LEU A 1 81 ? 10.020 -4.116 -14.984 1.00 93.50 81 LEU A N 1
ATOM 647 C CA . LEU A 1 81 ? 8.989 -5.059 -14.558 1.00 93.50 81 LEU A CA 1
ATOM 648 C C . LEU A 1 81 ? 8.751 -6.133 -15.619 1.00 93.50 81 LEU A C 1
ATOM 650 O O . LEU A 1 81 ? 8.703 -7.315 -15.289 1.00 93.50 81 LEU A O 1
ATOM 654 N N . LEU A 1 82 ? 8.622 -5.744 -16.892 1.00 93.62 82 LEU A N 1
ATOM 655 C CA . LEU A 1 82 ? 8.430 -6.702 -17.979 1.00 93.62 82 LEU A CA 1
ATOM 656 C C . LEU A 1 82 ? 9.654 -7.610 -18.155 1.00 93.62 82 LEU A C 1
ATOM 658 O O . LEU A 1 82 ? 9.490 -8.802 -18.403 1.00 93.62 82 LEU A O 1
ATOM 662 N N . ALA A 1 83 ? 10.866 -7.075 -17.984 1.00 93.56 83 ALA A N 1
ATOM 663 C CA . ALA A 1 83 ? 12.094 -7.860 -18.049 1.00 93.56 83 ALA A CA 1
ATOM 664 C C . ALA A 1 83 ? 12.176 -8.912 -16.930 1.00 93.56 83 ALA A C 1
ATOM 666 O O . ALA A 1 83 ? 12.599 -10.034 -17.200 1.00 93.56 83 ALA A O 1
ATOM 667 N N . VAL A 1 84 ? 11.746 -8.588 -15.703 1.00 92.88 84 VAL A N 1
ATOM 668 C CA . VAL A 1 84 ? 11.629 -9.575 -14.609 1.00 92.88 84 VAL A CA 1
ATOM 669 C C . VAL A 1 84 ? 10.522 -10.576 -14.923 1.00 92.88 84 VAL A C 1
ATOM 671 O O . VAL A 1 84 ? 10.737 -11.782 -14.858 1.00 92.88 84 VAL A O 1
ATOM 674 N N . TRP A 1 85 ? 9.351 -10.101 -15.351 1.00 92.88 85 TRP A N 1
ATOM 675 C CA . TRP A 1 85 ? 8.211 -10.965 -15.659 1.00 92.88 85 TRP A CA 1
ATOM 676 C C . TRP A 1 85 ? 8.547 -12.007 -16.729 1.00 92.88 85 TRP A C 1
ATOM 678 O O . TRP A 1 85 ? 8.231 -13.183 -16.561 1.00 92.88 85 TRP A O 1
ATOM 688 N N . GLN A 1 86 ? 9.257 -11.613 -17.788 1.00 93.62 86 GLN A N 1
ATOM 689 C CA . GLN A 1 86 ? 9.688 -12.515 -18.860 1.00 93.62 86 GLN A CA 1
ATOM 690 C C . GLN A 1 86 ? 10.578 -13.664 -18.385 1.00 93.62 86 GLN A C 1
ATOM 692 O O . GLN A 1 86 ? 10.565 -14.725 -19.005 1.00 93.62 86 GLN A O 1
ATOM 697 N N . ARG A 1 87 ? 11.318 -13.510 -17.280 1.00 91.50 87 ARG A N 1
ATOM 698 C CA . ARG A 1 87 ? 12.117 -14.611 -16.713 1.00 91.50 87 ARG A CA 1
ATOM 699 C C . ARG A 1 87 ? 11.229 -15.749 -16.213 1.00 91.50 87 ARG A C 1
ATOM 701 O O . ARG A 1 87 ? 11.581 -16.913 -16.373 1.00 91.50 87 ARG A O 1
ATOM 708 N N . HIS A 1 88 ? 10.061 -15.415 -15.665 1.00 90.81 88 HIS A N 1
ATOM 709 C CA . HIS A 1 88 ? 9.106 -16.385 -15.120 1.00 90.81 88 HIS A CA 1
ATOM 710 C C . HIS A 1 88 ? 8.025 -16.797 -16.130 1.00 90.81 88 HIS A C 1
ATOM 712 O O . HIS A 1 88 ? 7.523 -17.918 -16.079 1.00 90.81 88 HIS A O 1
ATOM 718 N N . ALA A 1 89 ? 7.670 -15.907 -17.056 1.00 92.12 89 ALA A N 1
ATOM 719 C CA . ALA A 1 89 ? 6.714 -16.147 -18.130 1.00 92.12 89 ALA A CA 1
ATOM 720 C C . ALA A 1 89 ? 7.283 -15.608 -19.458 1.00 92.12 89 ALA A C 1
ATOM 722 O O . ALA A 1 89 ? 6.972 -14.478 -19.841 1.00 92.12 89 ALA A O 1
ATOM 723 N N . PRO A 1 90 ? 8.104 -16.395 -20.184 1.00 94.44 90 PRO A N 1
ATOM 724 C CA . PRO A 1 90 ? 8.823 -15.936 -21.383 1.00 94.44 90 PRO A CA 1
ATOM 725 C C . PRO A 1 90 ? 7.933 -15.413 -22.510 1.00 94.44 90 PRO A C 1
ATOM 727 O O . PRO A 1 90 ? 8.383 -14.665 -23.373 1.00 94.44 90 PRO A O 1
ATOM 730 N N . ASN A 1 91 ? 6.659 -15.799 -22.508 1.00 94.00 91 ASN A N 1
ATOM 731 C CA . ASN A 1 91 ? 5.670 -15.321 -23.459 1.00 94.00 91 ASN A CA 1
ATOM 732 C C . ASN A 1 91 ? 5.145 -13.912 -23.142 1.00 94.00 91 ASN A C 1
ATOM 734 O O . ASN A 1 91 ? 4.470 -13.356 -23.998 1.00 94.00 91 ASN A O 1
ATOM 738 N N . MET A 1 92 ? 5.412 -13.328 -21.967 1.00 92.88 92 MET A N 1
ATOM 739 C CA . MET A 1 92 ? 4.979 -11.970 -21.604 1.00 92.88 92 MET A CA 1
ATOM 740 C C . MET A 1 92 ? 5.820 -10.899 -22.305 1.00 92.88 92 MET A C 1
ATOM 742 O O . MET A 1 92 ? 6.657 -10.233 -21.702 1.00 92.88 92 MET A O 1
ATOM 746 N N . THR A 1 93 ? 5.601 -10.721 -23.604 1.00 93.94 93 THR A N 1
ATOM 747 C CA . THR A 1 93 ? 6.253 -9.686 -24.415 1.00 93.94 93 THR A CA 1
ATOM 748 C C . THR A 1 93 ? 5.400 -8.424 -24.520 1.00 93.94 93 THR A C 1
ATOM 750 O O . THR A 1 93 ? 4.232 -8.403 -24.128 1.00 93.94 93 THR A O 1
ATOM 753 N N . TRP A 1 94 ? 5.983 -7.359 -25.080 1.00 94.56 94 TRP A N 1
ATOM 754 C CA . TRP A 1 94 ? 5.249 -6.133 -25.406 1.00 94.56 94 TRP A CA 1
ATOM 755 C C . TRP A 1 94 ? 4.060 -6.381 -26.345 1.00 94.56 94 TRP A C 1
ATOM 757 O O . TRP A 1 94 ? 3.083 -5.644 -26.266 1.00 94.56 94 TRP A O 1
ATOM 767 N N . ASP A 1 95 ? 4.094 -7.439 -27.162 1.00 95.19 95 ASP A N 1
ATOM 768 C CA . ASP A 1 95 ? 3.001 -7.789 -28.080 1.00 95.19 95 ASP A CA 1
ATOM 769 C C . ASP A 1 95 ? 1.720 -8.229 -27.348 1.00 95.19 95 ASP A C 1
ATOM 771 O O . ASP A 1 95 ? 0.629 -8.136 -27.907 1.00 95.19 95 ASP A O 1
ATOM 775 N N . ASN A 1 96 ? 1.827 -8.661 -26.085 1.00 93.94 96 ASN A N 1
ATOM 776 C CA . ASN A 1 96 ? 0.667 -9.001 -25.254 1.00 93.94 96 ASN A CA 1
ATOM 777 C C . ASN A 1 96 ? 0.069 -7.786 -24.526 1.00 93.94 96 ASN A C 1
ATOM 779 O O . ASN A 1 96 ? -0.957 -7.918 -23.856 1.00 93.94 96 ASN A O 1
ATOM 783 N N . ILE A 1 97 ? 0.706 -6.614 -24.606 1.00 94.62 97 ILE A N 1
ATOM 784 C CA . ILE A 1 97 ? 0.313 -5.424 -23.849 1.00 94.62 97 ILE A CA 1
ATOM 785 C C . ILE A 1 97 ? -0.448 -4.467 -24.765 1.00 94.62 97 ILE A C 1
ATOM 787 O O . ILE A 1 97 ? 0.135 -3.749 -25.571 1.00 94.62 97 ILE A O 1
ATOM 791 N N . ILE A 1 98 ? -1.767 -4.406 -24.592 1.00 94.88 98 ILE A N 1
ATOM 792 C CA . ILE A 1 98 ? -2.637 -3.489 -25.350 1.00 94.88 98 ILE A CA 1
ATOM 793 C C . ILE A 1 98 ? -2.773 -2.100 -24.706 1.00 94.88 98 ILE A C 1
ATOM 795 O O . ILE A 1 98 ? -3.246 -1.163 -25.345 1.00 94.88 98 ILE A O 1
ATOM 799 N N . GLY A 1 99 ? -2.380 -1.960 -23.439 1.00 94.38 99 GLY A N 1
ATOM 800 C CA . GLY A 1 99 ? -2.464 -0.711 -22.691 1.00 94.38 99 GLY A CA 1
ATOM 801 C C . GLY A 1 99 ? -1.846 -0.837 -21.303 1.00 94.38 99 GLY A C 1
ATOM 802 O O . GLY A 1 99 ? -1.840 -1.918 -20.717 1.00 94.38 99 GLY A O 1
ATOM 803 N N . VAL A 1 100 ? -1.320 0.274 -20.786 1.00 94.94 100 VAL A N 1
ATOM 804 C CA . VAL A 1 100 ? -0.748 0.356 -19.438 1.00 94.94 100 VAL A CA 1
ATOM 805 C C . VAL A 1 100 ? -1.156 1.670 -18.794 1.00 94.94 100 VAL A C 1
ATOM 807 O O . VAL A 1 100 ? -1.014 2.728 -19.407 1.00 94.94 100 VAL A O 1
ATOM 810 N N . ASP A 1 101 ? -1.603 1.594 -17.543 1.00 94.38 101 ASP A N 1
ATOM 811 C CA . ASP A 1 101 ? -1.715 2.748 -16.658 1.00 94.38 101 ASP A CA 1
ATOM 812 C C . ASP A 1 101 ? -0.643 2.656 -15.567 1.00 94.38 101 ASP A C 1
ATOM 814 O O . ASP A 1 101 ? -0.641 1.740 -14.744 1.00 94.38 101 ASP A O 1
ATOM 818 N N . THR A 1 102 ? 0.303 3.594 -15.590 1.00 93.75 102 THR A N 1
ATOM 819 C CA . THR A 1 102 ? 1.374 3.690 -14.593 1.00 93.75 102 THR A CA 1
ATOM 820 C C . THR A 1 102 ? 1.112 4.872 -13.671 1.00 93.75 102 THR A C 1
ATOM 822 O O . THR A 1 102 ? 1.035 6.014 -14.141 1.00 93.75 102 THR A O 1
ATOM 825 N N . ASN A 1 103 ? 1.098 4.616 -12.366 1.00 94.12 103 ASN A N 1
ATOM 826 C CA . ASN A 1 103 ? 0.978 5.636 -11.329 1.00 94.12 103 ASN A CA 1
ATOM 827 C C . ASN A 1 103 ? 2.260 5.703 -10.492 1.00 94.12 103 ASN A C 1
ATOM 829 O O . ASN A 1 103 ? 2.937 4.697 -10.292 1.00 94.12 103 ASN A O 1
ATOM 833 N N . SER A 1 104 ? 2.601 6.897 -10.011 1.00 95.56 104 SER A N 1
ATOM 834 C CA . SER A 1 104 ? 3.696 7.116 -9.064 1.00 95.56 104 SER A CA 1
ATOM 835 C C . SER A 1 104 ? 3.220 7.872 -7.820 1.00 95.56 104 SER A C 1
ATOM 837 O O . SER A 1 104 ? 2.139 8.470 -7.830 1.00 95.56 104 SER A O 1
ATOM 839 N N . PRO A 1 105 ? 4.038 7.934 -6.754 1.00 95.75 105 PRO A N 1
ATOM 840 C CA . PRO A 1 105 ? 3.769 8.802 -5.608 1.00 95.75 105 PRO A CA 1
ATOM 841 C C . PRO A 1 105 ? 3.545 10.273 -5.997 1.00 95.75 105 PRO A C 1
ATOM 843 O O . PRO A 1 105 ? 2.793 10.980 -5.332 1.00 95.75 105 PRO A O 1
ATOM 846 N N . TYR A 1 106 ? 4.122 10.746 -7.106 1.00 96.94 106 TYR A N 1
ATOM 847 C CA . TYR A 1 106 ? 3.832 12.088 -7.617 1.00 96.94 106 TYR A CA 1
ATOM 848 C C . TYR A 1 106 ? 2.395 12.231 -8.129 1.00 96.94 106 TYR A C 1
ATOM 850 O O . TYR A 1 106 ? 1.734 13.221 -7.824 1.00 96.94 106 TYR A O 1
ATOM 858 N N . ASP A 1 107 ? 1.871 11.236 -8.854 1.00 95.94 107 ASP A N 1
ATOM 859 C CA . ASP A 1 107 ? 0.478 11.253 -9.323 1.00 95.94 107 ASP A CA 1
ATOM 860 C C . ASP A 1 107 ? -0.513 11.266 -8.142 1.00 95.94 107 ASP A C 1
ATOM 862 O O . ASP A 1 107 ? -1.555 11.925 -8.209 1.00 95.94 107 ASP A O 1
ATOM 866 N N . ALA A 1 108 ? -0.157 10.618 -7.027 1.00 95.06 108 ALA A N 1
ATOM 867 C CA . ALA A 1 108 ? -0.947 10.615 -5.796 1.00 95.06 108 ALA A CA 1
ATOM 868 C C . ALA A 1 108 ? -1.130 12.021 -5.186 1.00 95.06 108 ALA A C 1
ATOM 870 O O . ALA A 1 108 ? -2.124 12.260 -4.499 1.00 95.06 108 ALA A O 1
ATOM 871 N N . LEU A 1 109 ? -0.249 12.986 -5.490 1.00 95.62 109 LEU A N 1
ATOM 872 C CA . LEU A 1 109 ? -0.369 14.374 -5.018 1.00 95.62 109 LEU A CA 1
ATOM 873 C C . LEU A 1 109 ? -1.579 15.123 -5.590 1.00 95.62 109 LEU A C 1
ATOM 875 O O . LEU A 1 109 ? -1.948 16.177 -5.067 1.00 95.62 109 LEU A O 1
ATOM 879 N N . ARG A 1 110 ? -2.242 14.581 -6.622 1.00 94.19 110 ARG A N 1
ATOM 880 C CA . ARG A 1 110 ? -3.549 15.085 -7.083 1.00 94.19 110 ARG A CA 1
ATOM 881 C C . ARG A 1 110 ? -4.598 15.033 -5.968 1.00 94.19 110 ARG A C 1
ATOM 883 O O . ARG A 1 110 ? -5.533 15.833 -5.966 1.00 94.19 110 ARG A O 1
ATOM 890 N N . MET A 1 111 ? -4.430 14.126 -5.005 1.00 93.44 111 MET A N 1
ATOM 891 C CA . MET A 1 111 ? -5.256 14.024 -3.810 1.00 93.44 111 MET A CA 1
ATOM 892 C C . MET A 1 111 ? -4.553 14.703 -2.631 1.00 93.44 111 MET A C 1
ATOM 894 O O . MET A 1 111 ? -3.520 14.246 -2.143 1.00 93.44 111 MET A O 1
ATOM 898 N N . LYS A 1 112 ? -5.130 15.810 -2.142 1.00 90.94 112 LYS A N 1
ATOM 899 C CA . LYS A 1 112 ? -4.516 16.652 -1.094 1.00 90.94 112 LYS A CA 1
ATOM 900 C C . LYS A 1 112 ? -4.196 15.888 0.196 1.00 90.94 112 LYS A C 1
ATOM 902 O O . LYS A 1 112 ? -3.234 16.230 0.872 1.00 90.94 112 LYS A O 1
ATOM 907 N N . ASN A 1 113 ? -4.983 14.867 0.528 1.00 89.62 113 ASN A N 1
ATOM 908 C CA . ASN A 1 113 ? -4.811 14.034 1.720 1.00 89.62 113 ASN A CA 1
ATOM 909 C C . ASN A 1 113 ? -3.642 13.039 1.628 1.00 89.62 113 ASN A C 1
ATOM 911 O O . ASN A 1 113 ? -3.299 12.453 2.648 1.00 89.62 113 ASN A O 1
ATOM 915 N N . LEU A 1 114 ? -3.042 12.841 0.447 1.00 92.69 114 LEU A N 1
ATOM 916 C CA . LEU A 1 114 ? -1.845 12.005 0.279 1.00 92.69 114 LEU A CA 1
ATOM 917 C C . LEU A 1 114 ? -0.548 12.828 0.215 1.00 92.69 114 LEU A C 1
ATOM 919 O O . LEU A 1 114 ? 0.553 12.274 0.182 1.00 92.69 114 LEU A O 1
ATOM 923 N N . GLY A 1 115 ? -0.660 14.157 0.182 1.00 93.25 115 GLY A N 1
ATOM 924 C CA . GLY A 1 115 ? 0.485 15.058 0.207 1.00 93.25 115 GLY A CA 1
ATOM 925 C C . GLY A 1 115 ? 1.154 15.134 1.588 1.00 93.25 115 GLY A C 1
ATOM 926 O O . GLY A 1 115 ? 0.520 14.852 2.603 1.00 93.25 115 GLY A O 1
ATOM 927 N N . PRO A 1 116 ? 2.434 15.542 1.652 1.00 93.62 116 PRO A N 1
ATOM 928 C CA . PRO A 1 116 ? 3.289 15.935 0.526 1.00 93.62 116 PRO A CA 1
ATOM 929 C C . PRO A 1 116 ? 4.047 14.763 -0.118 1.00 93.62 116 PRO A C 1
ATOM 931 O O . PRO A 1 116 ? 4.700 14.954 -1.138 1.00 93.62 116 PRO A O 1
ATOM 934 N N . ASN A 1 117 ? 3.987 13.566 0.473 1.00 94.69 117 ASN A N 1
ATOM 935 C CA . ASN A 1 117 ? 4.847 12.443 0.093 1.00 94.69 117 ASN A CA 1
ATOM 936 C C . ASN A 1 117 ? 4.219 11.482 -0.925 1.00 94.69 117 ASN A C 1
ATOM 938 O O . ASN A 1 117 ? 4.942 10.664 -1.485 1.00 94.69 117 ASN A O 1
ATOM 942 N N . GLY A 1 118 ? 2.909 11.559 -1.171 1.00 94.38 118 GLY A N 1
ATOM 943 C CA . GLY A 1 118 ? 2.219 10.664 -2.101 1.00 94.38 118 GLY A CA 1
ATOM 944 C C . GLY A 1 118 ? 2.018 9.246 -1.564 1.00 94.38 118 GLY A C 1
ATOM 945 O O . GLY A 1 118 ? 1.953 8.302 -2.346 1.00 94.38 118 GLY A O 1
ATOM 946 N N . ASN A 1 119 ? 1.959 9.073 -0.240 1.00 91.31 119 ASN A N 1
ATOM 947 C CA . ASN A 1 119 ? 1.774 7.759 0.372 1.00 91.31 119 ASN A CA 1
ATOM 948 C C . ASN A 1 119 ? 0.308 7.320 0.237 1.00 91.31 119 ASN A C 1
ATOM 950 O O . ASN A 1 119 ? -0.566 7.898 0.881 1.00 91.31 119 ASN A O 1
ATOM 954 N N . MET A 1 120 ? 0.044 6.282 -0.561 1.00 88.38 120 MET A N 1
ATOM 955 C CA . MET A 1 120 ? -1.314 5.773 -0.808 1.00 88.38 120 MET A CA 1
ATOM 956 C C . MET A 1 120 ? -1.982 5.183 0.444 1.00 88.38 120 MET A C 1
ATOM 958 O O . MET A 1 120 ? -3.204 5.234 0.563 1.00 88.38 120 MET A O 1
ATOM 962 N N . ALA A 1 121 ? -1.199 4.724 1.423 1.00 86.94 121 ALA A N 1
ATOM 963 C CA . ALA A 1 121 ? -1.685 4.280 2.728 1.00 86.94 121 ALA A CA 1
ATOM 964 C C . ALA A 1 121 ? -1.942 5.440 3.714 1.00 86.94 121 ALA A C 1
ATOM 966 O O . ALA A 1 121 ? -2.266 5.187 4.877 1.00 86.94 121 ALA A O 1
ATOM 967 N N . VAL A 1 122 ? -1.809 6.703 3.275 1.00 89.31 122 VAL A N 1
ATOM 968 C CA . VAL A 1 122 ? -1.899 7.960 4.054 1.00 89.31 122 VAL A CA 1
ATOM 969 C C . VAL A 1 122 ? -0.767 8.133 5.072 1.00 89.31 122 VAL A C 1
ATOM 971 O O . VAL A 1 122 ? -0.167 9.202 5.152 1.00 89.31 122 VAL A O 1
ATOM 974 N N . LEU A 1 123 ? -0.440 7.083 5.822 1.00 88.94 123 LEU A N 1
ATOM 975 C CA . LEU A 1 123 ? 0.653 7.027 6.787 1.00 88.94 123 LEU A CA 1
ATOM 976 C C . LEU A 1 123 ? 1.622 5.906 6.444 1.00 88.94 123 LEU A C 1
ATOM 978 O O . LEU A 1 123 ? 1.253 4.908 5.823 1.00 88.94 123 LEU A O 1
ATOM 982 N N . ASP A 1 124 ? 2.862 6.066 6.894 1.00 86.50 124 ASP A N 1
ATOM 983 C CA . ASP A 1 124 ? 3.882 5.035 6.759 1.00 86.50 124 ASP A CA 1
ATOM 984 C C . ASP A 1 124 ? 3.509 3.778 7.568 1.00 86.50 124 ASP A C 1
ATOM 986 O O . ASP A 1 124 ? 2.693 3.820 8.492 1.00 86.50 124 ASP A O 1
ATOM 990 N N . CYS A 1 125 ? 4.109 2.646 7.222 1.00 83.25 125 CYS A N 1
ATOM 991 C CA . CYS A 1 125 ? 3.951 1.363 7.908 1.00 83.25 125 CYS A CA 1
ATOM 992 C C . CYS A 1 125 ? 5.161 1.065 8.807 1.00 83.25 125 CYS A C 1
ATOM 994 O O . CYS A 1 125 ? 5.575 -0.086 8.965 1.00 83.25 125 CYS A O 1
ATOM 996 N N . SER A 1 126 ? 5.740 2.114 9.403 1.00 84.00 126 SER A N 1
ATOM 997 C CA . SER A 1 126 ? 6.812 1.984 10.391 1.00 84.00 126 SER A CA 1
ATOM 998 C C . SER A 1 126 ? 6.336 1.211 11.628 1.00 84.00 126 SER A C 1
ATOM 1000 O O . SER A 1 126 ? 5.139 1.108 11.893 1.00 84.00 126 SER A O 1
ATOM 1002 N N . LEU A 1 127 ? 7.266 0.697 12.441 1.00 79.75 127 LEU A N 1
ATOM 1003 C CA . LEU A 1 127 ? 6.928 -0.053 13.663 1.00 79.75 127 LEU A CA 1
ATOM 1004 C C . LEU A 1 127 ? 6.021 0.731 14.632 1.00 79.75 127 LEU A C 1
ATOM 1006 O O . LEU A 1 127 ? 5.196 0.138 15.326 1.00 79.75 127 LEU A O 1
ATOM 1010 N N . TYR A 1 128 ? 6.147 2.059 14.656 1.00 83.75 128 TYR A N 1
ATOM 1011 C CA . TYR A 1 128 ? 5.340 2.944 15.500 1.00 83.75 128 TYR A CA 1
ATOM 1012 C C . TYR A 1 128 ? 3.976 3.285 14.890 1.00 83.75 128 TYR A C 1
ATOM 1014 O O . TYR A 1 128 ? 3.117 3.808 15.587 1.00 83.75 128 TYR A O 1
ATOM 1022 N N . GLN A 1 129 ? 3.773 2.986 13.606 1.00 86.69 129 GLN A N 1
ATOM 1023 C CA . GLN A 1 129 ? 2.551 3.257 12.851 1.00 86.69 129 GLN A CA 1
ATOM 1024 C C . GLN A 1 129 ? 2.029 1.968 12.211 1.00 86.69 129 GLN A C 1
ATOM 1026 O O . GLN A 1 129 ? 1.606 1.949 11.057 1.00 86.69 129 GLN A O 1
ATOM 1031 N N . ARG A 1 130 ? 2.050 0.860 12.956 1.00 85.12 130 ARG A N 1
ATOM 1032 C CA . ARG A 1 130 ? 1.519 -0.433 12.509 1.00 85.12 130 ARG A CA 1
ATOM 1033 C C . ARG A 1 130 ? 0.524 -1.000 13.514 1.00 85.12 130 ARG A C 1
ATOM 1035 O O . ARG A 1 130 ? 0.662 -0.786 14.719 1.00 85.12 130 ARG A O 1
ATOM 1042 N N . ASP A 1 131 ? -0.478 -1.709 13.000 1.00 83.31 131 ASP A N 1
ATOM 1043 C CA . ASP A 1 131 ? -1.505 -2.400 13.778 1.00 83.31 131 ASP A CA 1
ATOM 1044 C C . ASP A 1 131 ? -2.149 -1.480 14.833 1.00 83.31 131 ASP A C 1
ATOM 1046 O O . ASP A 1 131 ? -2.636 -0.394 14.523 1.00 83.31 131 ASP A O 1
ATOM 1050 N N . VAL A 1 132 ? -2.110 -1.889 16.102 1.00 84.56 132 VAL A N 1
ATOM 1051 C CA . VAL A 1 132 ? -2.686 -1.173 17.248 1.00 84.56 132 VAL A CA 1
ATOM 1052 C C . VAL A 1 132 ? -2.023 0.172 17.548 1.00 84.56 132 VAL A C 1
ATOM 1054 O O . VAL A 1 132 ? -2.555 0.924 18.355 1.00 84.56 132 VAL A O 1
ATOM 1057 N N . ASN A 1 133 ? -0.884 0.482 16.926 1.00 87.75 133 ASN A N 1
ATOM 1058 C CA . ASN A 1 133 ? -0.203 1.764 17.093 1.00 87.75 133 ASN A CA 1
ATOM 1059 C C . ASN A 1 133 ? -0.612 2.789 16.021 1.00 87.75 133 ASN A C 1
ATOM 1061 O O . ASN A 1 133 ? -0.119 3.912 16.042 1.00 87.75 133 ASN A O 1
ATOM 1065 N N . ARG A 1 134 ? -1.488 2.429 15.069 1.00 90.50 134 ARG A N 1
ATOM 1066 C CA . ARG A 1 134 ? -1.966 3.334 14.012 1.00 90.50 134 ARG A CA 1
ATOM 1067 C C . ARG A 1 134 ? -3.096 4.249 14.506 1.00 90.50 134 ARG A C 1
ATOM 1069 O O . ARG A 1 134 ? -4.046 3.730 15.093 1.00 90.50 134 ARG A O 1
ATOM 1076 N N . PRO A 1 135 ? -3.065 5.567 14.216 1.00 91.12 135 PRO A N 1
ATOM 1077 C CA . PRO A 1 135 ? -2.023 6.312 13.489 1.00 91.12 135 PRO A CA 1
ATOM 1078 C C . PRO A 1 135 ? -0.813 6.680 14.363 1.00 91.12 135 PRO A C 1
ATOM 1080 O O . PRO A 1 135 ? 0.306 6.780 13.860 1.00 91.12 135 PRO A O 1
ATOM 1083 N N . THR A 1 136 ? -1.066 6.876 15.655 1.00 91.25 136 THR A N 1
ATOM 1084 C CA . THR A 1 136 ? -0.110 6.884 16.765 1.00 91.25 136 THR A CA 1
ATOM 1085 C C . THR A 1 136 ? -0.810 6.232 17.966 1.00 91.25 136 THR A C 1
ATOM 1087 O O . THR A 1 136 ? -2.049 6.192 17.990 1.00 91.25 136 THR A O 1
ATOM 1090 N N . PRO A 1 137 ? -0.079 5.741 18.982 1.00 89.25 137 PRO A N 1
ATOM 1091 C CA . PRO A 1 137 ? -0.689 5.109 20.154 1.00 89.25 137 PRO A CA 1
ATOM 1092 C C . PRO A 1 137 ? -1.756 5.964 20.860 1.00 89.25 137 PRO A C 1
ATOM 1094 O O . PRO A 1 137 ? -2.759 5.436 21.332 1.00 89.25 137 PRO A O 1
ATOM 1097 N N . GLU A 1 138 ? -1.584 7.287 20.893 1.00 90.94 138 GLU A N 1
ATOM 1098 C CA . GLU A 1 138 ? -2.501 8.235 21.540 1.00 90.94 138 GLU A CA 1
ATOM 1099 C C . GLU A 1 138 ? -3.844 8.364 20.810 1.00 90.94 138 GLU A C 1
ATOM 1101 O O . GLU A 1 138 ? -4.859 8.663 21.436 1.00 90.94 138 GLU A O 1
ATOM 1106 N N . LEU A 1 139 ? -3.853 8.136 19.493 1.00 92.56 139 LEU A N 1
ATOM 1107 C CA . LEU A 1 139 ? -5.026 8.271 18.623 1.00 92.56 139 LEU A CA 1
ATOM 1108 C C . LEU A 1 139 ? -5.585 6.918 18.163 1.00 92.56 139 LEU A C 1
ATOM 1110 O O . LEU A 1 139 ? -6.601 6.876 17.465 1.00 92.56 139 LEU A O 1
ATOM 1114 N N . ALA A 1 140 ? -4.955 5.807 18.552 1.00 91.50 140 ALA A N 1
ATOM 1115 C CA . ALA A 1 140 ? -5.335 4.458 18.134 1.00 91.50 140 ALA A CA 1
ATOM 1116 C C . ALA A 1 140 ? -6.757 4.061 18.560 1.00 91.50 140 ALA A C 1
ATOM 1118 O O . ALA A 1 140 ? -7.384 3.201 17.948 1.00 91.50 140 ALA A O 1
ATOM 1119 N N . ASN A 1 141 ? -7.302 4.721 19.585 1.00 93.19 141 ASN A N 1
ATOM 1120 C CA . ASN A 1 141 ? -8.680 4.541 20.031 1.00 93.19 141 ASN A CA 1
ATOM 1121 C C . ASN A 1 141 ? -9.684 5.452 19.296 1.00 93.19 141 ASN A C 1
ATOM 1123 O O . ASN A 1 141 ? -10.758 5.707 19.833 1.00 93.19 141 ASN A O 1
ATOM 1127 N N . HIS A 1 142 ? -9.335 5.988 18.125 1.00 95.31 142 HIS A N 1
ATOM 1128 C CA . HIS A 1 142 ? -10.172 6.858 17.287 1.00 95.31 142 HIS A CA 1
ATOM 1129 C C . HIS A 1 142 ? -10.610 8.201 17.906 1.00 95.31 142 HIS A C 1
ATOM 1131 O O . HIS A 1 142 ? -11.152 9.039 17.184 1.00 95.31 142 HIS A O 1
ATOM 1137 N N . ARG A 1 143 ? -10.383 8.456 19.202 1.00 96.25 143 ARG A N 1
ATOM 1138 C CA . ARG A 1 143 ? -10.731 9.725 19.857 1.00 96.25 143 ARG A CA 1
ATOM 1139 C C . ARG A 1 143 ? -9.694 10.780 19.507 1.00 96.25 143 ARG A C 1
ATOM 1141 O O . ARG A 1 143 ? -8.495 10.538 19.606 1.00 96.25 143 ARG A O 1
ATOM 1148 N N . THR A 1 144 ? -10.156 11.968 19.135 1.00 96.31 144 THR A N 1
ATOM 1149 C CA . THR A 1 144 ? -9.270 13.121 18.937 1.00 96.31 144 THR A CA 1
ATOM 1150 C C . THR A 1 144 ? -9.219 13.989 20.203 1.00 96.31 144 THR A C 1
ATOM 1152 O O . THR A 1 144 ? -10.080 13.854 21.076 1.00 96.31 144 THR A O 1
ATOM 1155 N N . PRO A 1 145 ? -8.262 14.931 20.316 1.00 96.00 145 PRO A N 1
ATOM 1156 C CA . PRO A 1 145 ? -8.257 15.918 21.400 1.00 96.00 145 PRO A CA 1
ATOM 1157 C C . PRO A 1 145 ? -9.487 16.843 21.419 1.00 96.00 145 PRO A C 1
ATOM 1159 O O . PRO A 1 145 ? -9.721 17.541 22.405 1.00 96.00 145 PRO A O 1
ATOM 1162 N N . ILE A 1 146 ? -10.270 16.877 20.335 1.00 97.81 146 ILE A N 1
ATOM 1163 C CA . ILE A 1 146 ? -11.498 17.663 20.239 1.00 97.81 146 ILE A CA 1
ATOM 1164 C C . ILE A 1 146 ? -12.663 16.800 20.730 1.00 97.81 146 ILE A C 1
ATOM 1166 O O . ILE A 1 146 ? -12.930 15.717 20.208 1.00 97.81 146 ILE A O 1
ATOM 1170 N N . LYS A 1 147 ? -13.386 17.300 21.737 1.00 96.12 147 LYS A N 1
ATOM 1171 C CA . LYS A 1 147 ? -14.542 16.605 22.315 1.00 96.12 147 LYS A CA 1
ATOM 1172 C C . LYS A 1 147 ? -15.574 16.270 21.231 1.00 96.12 147 LYS A C 1
ATOM 1174 O O . LYS A 1 147 ? -15.962 17.143 20.459 1.00 96.12 147 LYS A O 1
ATOM 1179 N N . ASN A 1 148 ? -16.050 15.024 21.240 1.00 95.88 148 ASN A N 1
ATOM 1180 C CA . ASN A 1 148 ? -17.028 14.473 20.294 1.00 95.88 148 ASN A CA 1
ATOM 1181 C C . ASN A 1 148 ? -16.568 14.472 18.822 1.00 95.88 148 ASN A C 1
ATOM 1183 O O . ASN A 1 148 ? -17.400 14.330 17.928 1.00 95.88 148 ASN A O 1
ATOM 1187 N N . LEU A 1 149 ? -15.263 14.606 18.564 1.00 97.56 149 LEU A N 1
ATOM 1188 C CA . LEU A 1 149 ? -14.674 14.395 17.247 1.00 97.56 149 LEU A CA 1
ATOM 1189 C C . LEU A 1 149 ? -13.839 13.114 17.265 1.00 97.56 149 LEU A C 1
ATOM 1191 O O . LEU A 1 149 ? -12.906 12.966 18.060 1.00 97.56 149 LEU A O 1
ATOM 1195 N N . TYR A 1 150 ? -14.171 12.215 16.346 1.00 97.12 150 TYR A N 1
ATOM 1196 C CA . TYR A 1 150 ? -13.517 10.927 16.153 1.00 97.12 150 TYR A CA 1
ATOM 1197 C C . TYR A 1 150 ? -12.920 10.872 14.750 1.00 97.12 150 TYR A C 1
ATOM 1199 O O . TYR A 1 150 ? -13.416 11.538 13.839 1.00 97.12 150 TYR A O 1
ATOM 1207 N N . ALA A 1 151 ? -11.870 10.082 14.568 1.00 94.25 151 ALA A N 1
ATOM 1208 C CA . ALA A 1 151 ? -11.205 9.924 13.284 1.00 94.25 151 ALA A CA 1
ATOM 1209 C C . ALA A 1 151 ? -11.002 8.445 12.940 1.00 94.25 151 ALA A C 1
ATOM 1211 O O . ALA A 1 151 ? -10.809 7.601 13.813 1.00 94.25 151 ALA A O 1
ATOM 1212 N N . THR A 1 152 ? -11.098 8.126 11.653 1.00 92.94 152 THR A N 1
ATOM 1213 C CA . THR A 1 152 ? -10.972 6.770 11.109 1.00 92.94 152 THR A CA 1
ATOM 1214 C C . THR A 1 152 ? -10.480 6.827 9.656 1.00 92.94 152 THR A C 1
ATOM 1216 O O . THR A 1 152 ? -10.194 7.908 9.137 1.00 92.94 152 THR A O 1
ATOM 1219 N N . GLY A 1 153 ? -10.375 5.672 9.003 1.00 89.88 153 GLY A N 1
ATOM 1220 C CA . GLY A 1 153 ? -9.863 5.492 7.644 1.00 89.88 153 GLY A CA 1
ATOM 1221 C C . GLY A 1 153 ? -8.531 4.742 7.632 1.00 89.88 153 GLY A C 1
ATOM 1222 O O . GLY A 1 153 ? -8.096 4.244 8.665 1.00 89.88 153 GLY A O 1
ATOM 1223 N N . SER A 1 154 ? -7.851 4.714 6.483 1.00 88.56 154 SER A N 1
ATOM 1224 C CA . SER A 1 154 ? -6.612 3.938 6.242 1.00 88.56 154 SER A CA 1
ATOM 1225 C C . SER A 1 154 ? -5.431 4.275 7.169 1.00 88.56 154 SER A C 1
ATOM 1227 O O . SER A 1 154 ? -4.434 3.554 7.259 1.00 88.56 154 SER A O 1
ATOM 1229 N N . ALA A 1 155 ? -5.513 5.398 7.877 1.00 90.56 155 ALA A N 1
ATOM 1230 C CA . ALA A 1 155 ? -4.544 5.786 8.890 1.00 90.56 155 ALA A CA 1
ATOM 1231 C C . ALA A 1 155 ? -4.737 5.048 10.233 1.00 90.56 155 ALA A C 1
ATOM 1233 O O . ALA A 1 155 ? -3.838 5.108 11.065 1.00 90.56 155 ALA A O 1
ATOM 1234 N N . TRP A 1 156 ? -5.856 4.348 10.451 1.00 91.50 156 TRP A N 1
ATOM 1235 C CA . TRP A 1 156 ? -6.171 3.605 11.677 1.00 91.50 156 TRP A CA 1
ATOM 1236 C C . TRP A 1 156 ? -6.022 2.087 11.500 1.00 91.50 156 TRP A C 1
ATOM 1238 O O . TRP A 1 156 ? -5.869 1.570 10.399 1.00 91.50 156 TRP A O 1
ATOM 1248 N N . SER A 1 157 ? -6.019 1.367 12.622 1.00 87.88 157 SER A N 1
ATOM 1249 C CA . SER A 1 157 ? -6.014 -0.101 12.659 1.00 87.88 157 SER A CA 1
ATOM 1250 C C . SER A 1 157 ? -7.262 -0.682 11.968 1.00 87.88 157 SER A C 1
ATOM 1252 O O . SER A 1 157 ? -8.360 -0.163 12.205 1.00 87.88 157 SER A O 1
ATOM 1254 N N . PRO A 1 158 ? -7.156 -1.778 11.186 1.00 80.06 158 PRO A N 1
ATOM 1255 C CA . PRO A 1 158 ? -6.063 -2.765 11.133 1.00 80.06 158 PRO A CA 1
ATOM 1256 C C . PRO A 1 158 ? -4.876 -2.454 10.213 1.00 80.06 158 PRO A C 1
ATOM 1258 O O . PRO A 1 158 ? -3.856 -3.132 10.321 1.00 80.06 158 PRO A O 1
ATOM 1261 N N . GLY A 1 159 ? -4.944 -1.468 9.320 1.00 79.12 159 GLY A N 1
ATOM 1262 C CA . GLY A 1 159 ? -3.815 -1.205 8.429 1.00 79.12 159 GLY A CA 1
ATOM 1263 C C . GLY A 1 159 ? -4.045 -0.101 7.411 1.00 79.12 159 GLY A C 1
ATOM 1264 O O . GLY A 1 159 ? -5.075 0.557 7.400 1.00 79.12 159 GLY A O 1
ATOM 1265 N N . GLY A 1 160 ? -3.053 0.084 6.539 1.00 80.75 160 GLY A N 1
ATOM 1266 C CA . GLY A 1 160 ? -3.040 1.064 5.449 1.00 80.75 160 GLY A CA 1
ATOM 1267 C C . GLY A 1 160 ? -3.980 0.754 4.285 1.00 80.75 160 GLY A C 1
ATOM 1268 O O . GLY A 1 160 ? -3.633 1.047 3.147 1.00 80.75 160 GLY A O 1
ATOM 1269 N N . TRP A 1 161 ? -5.127 0.129 4.543 1.00 80.38 161 TRP A N 1
ATOM 1270 C CA . TRP A 1 161 ? -6.038 -0.371 3.517 1.00 80.38 161 TRP A CA 1
ATOM 1271 C C . TRP A 1 161 ? -7.336 0.440 3.513 1.00 80.38 161 TRP A C 1
ATOM 1273 O O . TRP A 1 161 ? -7.707 1.071 4.501 1.00 80.38 161 TRP A O 1
ATOM 1283 N N . ALA A 1 162 ? -8.043 0.429 2.387 1.00 77.50 162 ALA A N 1
ATOM 1284 C CA . ALA A 1 162 ? -9.384 0.994 2.296 1.00 77.50 162 ALA A CA 1
ATOM 1285 C C . ALA A 1 162 ? -10.411 -0.102 2.604 1.00 77.50 162 ALA A C 1
ATOM 1287 O O . ALA A 1 162 ? -10.889 -0.780 1.696 1.00 77.50 162 ALA A O 1
ATOM 1288 N N . ALA A 1 163 ? -10.717 -0.306 3.885 1.00 82.19 163 ALA A N 1
ATOM 1289 C CA . ALA A 1 163 ? -11.643 -1.343 4.319 1.00 82.19 163 ALA A CA 1
ATOM 1290 C C . ALA A 1 163 ? -12.695 -0.816 5.317 1.00 82.19 163 ALA A C 1
ATOM 1292 O O . ALA A 1 163 ? -12.719 0.351 5.713 1.00 82.19 163 ALA A O 1
ATOM 1293 N N . SER A 1 164 ? -13.666 -1.672 5.639 1.00 87.69 164 SER A N 1
ATOM 1294 C CA . SER A 1 164 ? -14.717 -1.394 6.626 1.00 87.69 164 SER A CA 1
ATOM 1295 C C . SER A 1 164 ? -14.320 -1.593 8.104 1.00 87.69 164 SER A C 1
ATOM 1297 O O . SER A 1 164 ? -14.935 -0.924 8.943 1.00 87.69 164 SER A O 1
ATOM 1299 N N . PRO A 1 165 ? -13.351 -2.459 8.484 1.00 87.25 165 PRO A N 1
ATOM 1300 C CA . PRO A 1 165 ? -12.996 -2.686 9.887 1.00 87.25 165 PRO A CA 1
ATOM 1301 C C . PRO A 1 165 ? -12.596 -1.422 10.659 1.00 87.25 165 PRO A C 1
ATOM 1303 O O . PRO A 1 165 ? -12.965 -1.280 11.821 1.00 87.25 165 PRO A O 1
ATOM 1306 N N . GLU A 1 166 ? -11.897 -0.481 10.028 1.00 89.50 166 GLU A N 1
ATOM 1307 C CA . GLU A 1 166 ? -11.457 0.787 10.621 1.00 89.50 166 GLU A CA 1
ATOM 1308 C C . GLU A 1 166 ? -12.670 1.618 11.070 1.00 89.50 166 GLU A C 1
ATOM 1310 O O . GLU A 1 166 ? -12.730 2.155 12.182 1.00 89.50 166 GLU A O 1
ATOM 1315 N N . SER A 1 167 ? -13.676 1.709 10.198 1.00 91.75 167 SER A N 1
ATOM 1316 C CA . SER A 1 167 ? -14.912 2.452 10.464 1.00 91.75 167 SER A CA 1
ATOM 1317 C C . SER A 1 167 ? -15.756 1.753 11.524 1.00 91.75 167 SER A C 1
ATOM 1319 O O . SER A 1 167 ? -16.329 2.404 12.398 1.00 91.75 167 SER A O 1
ATOM 1321 N N . TYR A 1 168 ? -15.787 0.423 11.485 1.00 92.06 168 TYR A N 1
ATOM 1322 C CA . TYR A 1 168 ? -16.499 -0.384 12.462 1.00 92.06 168 TYR A CA 1
ATOM 1323 C C . TYR A 1 168 ? -15.899 -0.248 13.871 1.00 92.06 168 TYR A C 1
ATOM 1325 O O . TYR A 1 168 ? -16.623 0.035 14.825 1.00 92.06 168 TYR A O 1
ATOM 1333 N N . ASN A 1 169 ? -14.572 -0.329 14.000 1.00 91.44 169 ASN A N 1
ATOM 1334 C CA . ASN A 1 169 ? -13.867 -0.103 15.265 1.00 91.44 169 ASN A CA 1
ATOM 1335 C C . ASN A 1 169 ? -14.136 1.301 15.824 1.00 91.44 169 ASN A C 1
ATOM 1337 O O . ASN A 1 169 ? -14.437 1.448 17.010 1.00 91.44 169 ASN A O 1
ATOM 1341 N N . CYS A 1 170 ? -14.105 2.324 14.965 1.00 94.94 170 CYS A N 1
ATOM 1342 C CA . CYS A 1 170 ? -14.461 3.688 15.345 1.00 94.94 170 CYS A CA 1
ATOM 1343 C C . CYS A 1 170 ? -15.898 3.774 15.880 1.00 94.94 170 CYS A C 1
ATOM 1345 O O . CYS A 1 170 ? -16.141 4.406 16.909 1.00 94.94 170 CYS A O 1
ATOM 1347 N N . TYR A 1 171 ? -16.853 3.117 15.215 1.00 95.69 171 TYR A N 1
ATOM 1348 C CA . TYR A 1 171 ? -18.248 3.110 15.645 1.00 95.69 171 TYR A CA 1
ATOM 1349 C C . TYR A 1 171 ? -18.431 2.475 17.02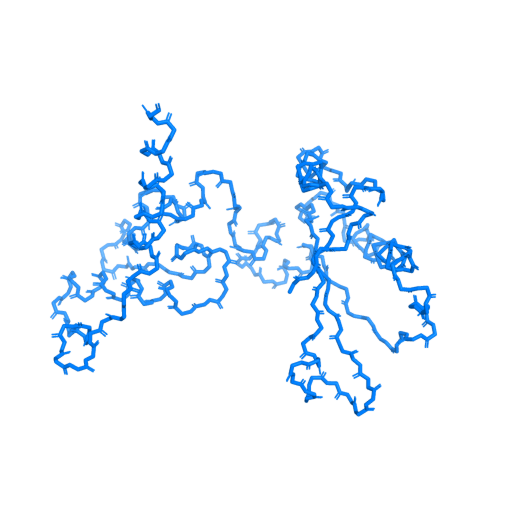6 1.00 95.69 171 TYR A C 1
ATOM 1351 O O . TYR A 1 171 ? -19.144 3.044 17.849 1.00 95.69 171 TYR A O 1
ATOM 1359 N N . LYS A 1 172 ? -17.747 1.364 17.336 1.00 94.69 172 LYS A N 1
ATOM 1360 C CA . LYS A 1 172 ? -17.816 0.742 18.674 1.00 94.69 172 LYS A CA 1
ATOM 1361 C C . LYS A 1 172 ? -17.431 1.717 19.787 1.00 94.69 172 LYS A C 1
ATOM 1363 O O . LYS A 1 172 ? -18.044 1.729 20.854 1.00 94.69 172 LYS A O 1
ATOM 1368 N N . ILE A 1 173 ? -16.436 2.556 19.518 1.00 96.12 173 ILE A N 1
ATOM 1369 C CA . ILE A 1 173 ? -15.943 3.566 20.454 1.00 96.12 173 ILE A CA 1
ATOM 1370 C C . ILE A 1 173 ? -16.954 4.704 20.602 1.00 96.12 173 ILE A C 1
ATOM 1372 O O . ILE A 1 173 ? -17.303 5.057 21.727 1.00 96.12 173 ILE A O 1
ATOM 1376 N N . ILE A 1 174 ? -17.479 5.219 19.487 1.00 97.81 174 ILE A N 1
ATOM 1377 C CA . ILE A 1 174 ? -18.527 6.250 19.489 1.00 97.81 174 ILE A CA 1
ATOM 1378 C C . ILE A 1 174 ? -19.769 5.757 20.240 1.00 97.81 174 ILE A C 1
ATOM 1380 O O . ILE A 1 174 ? -20.320 6.477 21.071 1.00 97.81 174 ILE A O 1
ATOM 1384 N N . ALA A 1 175 ? -20.202 4.521 19.981 1.00 97.44 175 ALA A N 1
ATOM 1385 C CA . ALA A 1 175 ? -21.364 3.931 20.630 1.00 97.44 175 ALA A CA 1
ATOM 1386 C C . ALA A 1 175 ? -21.169 3.782 22.143 1.00 97.44 175 ALA A C 1
ATOM 1388 O O . ALA A 1 175 ? -22.093 4.061 22.902 1.00 97.44 175 ALA A O 1
ATOM 1389 N N . GLY A 1 176 ? -19.967 3.400 22.587 1.00 96.56 176 GLY A N 1
ATOM 1390 C CA . GLY A 1 176 ? -19.617 3.359 24.006 1.00 96.56 176 GLY A CA 1
ATOM 1391 C C . GLY A 1 176 ? -19.636 4.738 24.668 1.00 96.56 176 GLY A C 1
ATOM 1392 O O . GLY A 1 176 ? -20.219 4.888 25.738 1.00 96.56 176 GLY A O 1
ATOM 1393 N N . ASP A 1 177 ? -19.044 5.744 24.024 1.00 97.44 177 ASP A N 1
ATOM 1394 C CA . ASP A 1 177 ? -18.928 7.097 24.581 1.00 97.44 177 ASP A CA 1
ATOM 1395 C C . ASP A 1 177 ? -20.266 7.843 24.644 1.00 97.44 177 ASP A C 1
ATOM 1397 O O . ASP A 1 177 ? -20.507 8.613 25.574 1.00 97.44 177 ASP A O 1
ATOM 1401 N N . LEU A 1 178 ? -21.128 7.636 23.645 1.00 97.31 178 LEU A N 1
ATOM 1402 C CA . LEU A 1 178 ? -22.399 8.350 23.497 1.00 97.31 178 LEU A CA 1
ATOM 1403 C C . LEU A 1 178 ? -23.619 7.524 23.931 1.00 97.31 178 LEU A C 1
ATOM 1405 O O . LEU A 1 178 ? -24.742 8.015 23.844 1.00 97.31 178 LEU A O 1
ATOM 1409 N N . GLY A 1 179 ? -23.420 6.282 24.381 1.00 96.69 179 GLY A N 1
ATOM 1410 C CA . GLY A 1 179 ? -24.510 5.386 24.775 1.00 96.69 179 GLY A CA 1
ATOM 1411 C C . GLY A 1 179 ? -25.441 5.015 23.616 1.00 96.69 179 GLY A C 1
ATOM 1412 O O . GLY A 1 179 ? -26.654 4.938 23.804 1.00 96.69 179 GLY A O 1
ATOM 1413 N N . LEU A 1 180 ? -24.895 4.828 22.410 1.00 96.81 180 LEU A N 1
ATOM 1414 C CA . LEU A 1 180 ? -25.674 4.415 21.237 1.00 96.81 180 LEU A CA 1
ATOM 1415 C C . LEU A 1 180 ? -25.919 2.901 21.239 1.00 96.81 180 LEU A C 1
ATOM 1417 O O . LEU A 1 180 ? -25.338 2.155 22.028 1.00 96.81 180 LEU A O 1
ATOM 1421 N N . GLY A 1 181 ? -26.765 2.449 20.310 1.00 95.56 181 GLY A N 1
ATOM 1422 C CA . GLY A 1 181 ? -26.999 1.026 20.077 1.00 95.56 181 GLY A CA 1
ATOM 1423 C C . GLY A 1 181 ? -25.705 0.269 19.772 1.00 95.56 181 GLY A C 1
ATOM 1424 O O . GLY A 1 181 ? -24.787 0.804 19.150 1.00 95.56 181 GLY A O 1
ATOM 1425 N N . LYS A 1 182 ? -25.650 -0.988 20.211 1.00 95.25 182 LYS A N 1
ATOM 1426 C CA . LYS A 1 182 ? -24.501 -1.880 20.046 1.00 95.25 182 LYS A CA 1
ATOM 1427 C C . LYS A 1 182 ? -24.961 -3.174 19.376 1.00 95.25 182 LYS A C 1
ATOM 1429 O O . LYS A 1 182 ? -25.210 -4.155 20.072 1.00 95.25 182 LYS A O 1
ATOM 1434 N N . PRO A 1 183 ? -25.105 -3.191 18.039 1.00 92.44 183 PRO A N 1
ATOM 1435 C CA . PRO A 1 183 ? -25.695 -4.327 17.334 1.00 92.44 183 PRO A CA 1
ATOM 1436 C C . PRO A 1 183 ? -24.978 -5.656 17.588 1.00 92.44 183 PRO A C 1
ATOM 1438 O O . PRO A 1 183 ? -25.628 -6.689 17.585 1.00 92.44 183 PRO A O 1
ATOM 1441 N N . TRP A 1 184 ? -23.670 -5.632 17.863 1.00 91.19 184 TRP A N 1
ATOM 1442 C CA . TRP A 1 184 ? -22.882 -6.824 18.209 1.00 91.19 184 TRP A CA 1
ATOM 1443 C C . TRP A 1 184 ? -23.211 -7.433 19.583 1.00 91.19 184 TRP A C 1
ATOM 1445 O O . TRP A 1 184 ? -22.709 -8.505 19.902 1.00 91.19 184 TRP A O 1
ATOM 1455 N N . GLU A 1 185 ? -23.996 -6.747 20.419 1.00 92.06 185 GLU A N 1
ATOM 1456 C CA . GLU A 1 185 ? -24.519 -7.268 21.691 1.00 92.06 185 GLU A CA 1
ATOM 1457 C C . GLU A 1 185 ? -25.969 -7.780 21.544 1.00 92.06 185 GLU A C 1
ATOM 1459 O O . GLU A 1 185 ? -26.527 -8.321 22.498 1.00 92.06 185 GLU A O 1
ATOM 1464 N N . GLU A 1 186 ? -26.602 -7.610 20.375 1.00 92.06 186 GLU A N 1
ATOM 1465 C CA . GLU A 1 186 ? -27.954 -8.113 20.119 1.00 92.06 186 GLU A CA 1
ATOM 1466 C C . GLU A 1 186 ? -27.932 -9.628 19.835 1.00 92.06 186 GLU A C 1
ATOM 1468 O O . GLU A 1 186 ? -27.077 -10.086 19.070 1.00 92.06 186 GLU A O 1
ATOM 1473 N N . PRO A 1 187 ? -28.892 -10.410 20.374 1.00 92.31 187 PRO A N 1
ATOM 1474 C CA . PRO A 1 187 ? -28.961 -11.848 20.124 1.00 92.31 187 PRO A CA 1
ATOM 1475 C C . PRO A 1 187 ? -29.015 -12.188 18.629 1.00 92.31 187 PRO A C 1
ATOM 14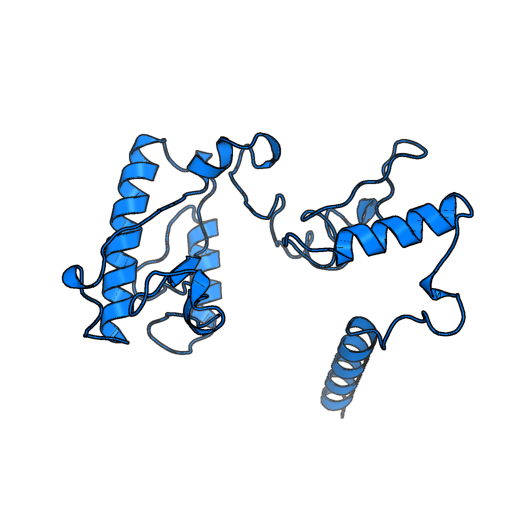77 O O . PRO A 1 187 ? -29.883 -11.694 17.905 1.00 92.31 187 PRO A O 1
ATOM 1480 N N . GLY A 1 188 ? -28.116 -13.060 18.172 1.00 89.75 188 GLY A N 1
ATOM 1481 C CA . GLY A 1 188 ? -28.008 -13.487 16.773 1.00 89.75 188 GLY A CA 1
ATOM 1482 C C . GLY A 1 188 ? -27.237 -12.527 15.858 1.00 89.75 188 GLY A C 1
ATOM 1483 O O . GLY A 1 188 ? -27.202 -12.747 14.645 1.00 89.75 188 GLY A O 1
ATOM 1484 N N . LYS A 1 189 ? -26.648 -11.458 16.406 1.00 86.69 189 LYS A N 1
ATOM 1485 C CA . LYS A 1 189 ? -25.772 -10.507 15.697 1.00 86.69 189 LYS A CA 1
ATOM 1486 C C . LYS A 1 189 ? -24.388 -10.410 16.334 1.00 86.69 189 LYS A C 1
ATOM 1488 O O . LYS A 1 189 ? -23.658 -9.449 16.084 1.00 86.69 189 LYS A O 1
ATOM 1493 N N . GLU A 1 190 ? -24.042 -11.380 17.170 1.00 86.31 190 GLU A N 1
ATOM 1494 C CA . GLU A 1 190 ? -22.757 -11.438 17.841 1.00 86.31 190 GLU A CA 1
ATOM 1495 C C . GLU A 1 190 ? -21.620 -11.444 16.814 1.00 86.31 190 GLU A C 1
ATOM 1497 O O . GLU A 1 190 ? -21.730 -11.997 15.715 1.00 86.31 190 GLU A O 1
ATOM 1502 N N . GLU A 1 191 ? -20.509 -10.801 17.167 1.00 82.06 191 GLU A N 1
ATOM 1503 C CA . GLU A 1 191 ? -19.317 -10.844 16.329 1.00 82.06 191 GLU A CA 1
ATOM 1504 C C . GLU A 1 191 ? -18.810 -12.288 16.209 1.00 82.06 191 GLU A C 1
ATOM 1506 O O . GLU A 1 191 ? -18.770 -13.003 17.215 1.00 82.06 191 GLU A O 1
ATOM 1511 N N . PRO A 1 192 ? -18.386 -12.721 15.008 1.00 77.94 192 PRO A N 1
ATOM 1512 C CA . PRO A 1 192 ? -17.685 -13.988 14.866 1.00 77.94 192 PRO A CA 1
ATOM 1513 C C . PRO A 1 192 ? -16.376 -13.957 15.663 1.00 77.94 192 PRO A C 1
ATOM 1515 O O . PRO A 1 192 ? -15.864 -12.883 16.004 1.00 77.94 192 PRO A O 1
ATOM 1518 N N . ASP A 1 193 ? -15.816 -15.140 15.925 1.00 74.62 193 ASP A N 1
ATOM 1519 C CA . ASP A 1 193 ? -14.561 -15.280 16.660 1.00 74.62 193 ASP A CA 1
ATOM 1520 C C . ASP A 1 193 ? -13.490 -14.321 16.124 1.00 74.62 193 ASP A C 1
ATOM 1522 O O . ASP A 1 193 ? -13.236 -14.196 14.921 1.00 74.62 193 ASP A O 1
ATOM 1526 N N . SER A 1 194 ? -12.873 -13.577 17.040 1.00 71.62 194 SER A N 1
ATOM 1527 C CA . SER A 1 194 ? -11.937 -12.533 16.657 1.00 71.62 194 SER A CA 1
ATOM 1528 C C . SER A 1 194 ? -10.650 -13.159 16.126 1.00 71.62 194 SER A C 1
ATOM 1530 O O . SER A 1 194 ? -9.869 -13.724 16.893 1.00 71.62 194 SER A O 1
ATOM 1532 N N . LEU A 1 195 ? -10.345 -12.938 14.844 1.00 67.44 195 LEU A N 1
ATOM 1533 C CA . LEU A 1 195 ? -9.043 -13.286 14.254 1.00 67.44 195 LEU A CA 1
ATOM 1534 C C . LEU A 1 195 ? -7.867 -12.737 15.082 1.00 67.44 195 LEU A C 1
ATOM 1536 O O . LEU A 1 195 ? -6.815 -13.360 15.176 1.00 67.44 195 LEU A O 1
ATOM 1540 N N . VAL A 1 196 ? -8.038 -11.592 15.752 1.00 68.62 196 VAL A N 1
ATOM 1541 C CA . VAL A 1 196 ? -7.021 -11.038 16.660 1.00 68.62 196 VAL A CA 1
ATOM 1542 C C . VAL A 1 196 ? -6.830 -11.924 17.894 1.00 68.62 196 VAL A C 1
ATOM 1544 O O . VAL A 1 196 ? -5.698 -12.119 18.340 1.00 68.62 196 VAL A O 1
ATOM 1547 N N . GLN A 1 197 ? -7.910 -12.462 18.466 1.00 74.88 197 GLN A N 1
ATOM 1548 C CA . GLN A 1 197 ? -7.825 -13.418 19.572 1.00 74.88 197 GLN A CA 1
ATOM 1549 C C . GLN A 1 197 ? -7.165 -14.723 19.118 1.00 74.88 197 GLN A C 1
ATOM 1551 O O . GLN A 1 197 ? -6.294 -15.225 19.830 1.00 74.88 197 GLN A O 1
ATOM 1556 N N . GLU A 1 198 ? -7.484 -15.215 17.920 1.00 77.94 198 GLU A N 1
ATOM 1557 C CA . GLU A 1 198 ? -6.829 -16.391 17.342 1.00 77.94 198 GLU A CA 1
ATOM 1558 C C . GLU A 1 198 ? -5.332 -16.165 17.117 1.00 77.94 198 GLU A C 1
ATOM 1560 O O . GLU A 1 198 ? -4.514 -16.966 17.572 1.00 77.94 198 GLU A O 1
ATOM 1565 N N . VAL A 1 199 ? -4.941 -15.043 16.505 1.00 77.50 199 VAL A N 1
ATOM 1566 C CA . VAL A 1 199 ? -3.531 -14.670 16.302 1.00 77.50 199 VAL A CA 1
ATOM 1567 C C . VAL A 1 199 ? -2.804 -14.549 17.641 1.00 77.50 199 VAL A C 1
ATOM 1569 O O . VAL A 1 199 ? -1.685 -15.042 17.786 1.00 77.50 199 VAL A O 1
ATOM 1572 N N . ARG A 1 200 ? -3.433 -13.960 18.666 1.00 80.81 200 ARG A N 1
ATOM 1573 C CA . ARG A 1 200 ? -2.866 -13.907 20.026 1.00 80.81 200 ARG A CA 1
ATOM 1574 C C . ARG A 1 200 ? -2.714 -15.298 20.637 1.00 80.81 200 ARG A C 1
ATOM 1576 O O . ARG A 1 200 ? -1.699 -15.553 21.287 1.00 80.81 200 ARG A O 1
ATOM 1583 N N . ALA A 1 201 ? -3.678 -16.191 20.427 1.00 85.25 201 ALA A N 1
ATOM 1584 C CA . ALA A 1 201 ? -3.620 -17.572 20.892 1.00 85.25 201 ALA A CA 1
ATOM 1585 C C . ALA A 1 201 ? -2.519 -18.366 20.172 1.00 85.25 201 ALA A C 1
ATOM 1587 O O . ALA A 1 201 ? -1.749 -19.070 20.824 1.00 85.25 201 ALA A O 1
ATOM 1588 N N . VAL A 1 202 ? -2.374 -18.211 18.852 1.00 86.75 202 VAL A N 1
ATOM 1589 C CA . VAL A 1 202 ? -1.254 -18.754 18.062 1.00 86.75 202 VAL A CA 1
ATOM 1590 C C . VAL A 1 202 ? 0.074 -18.209 18.582 1.00 86.75 202 VAL A C 1
ATOM 1592 O O . VAL A 1 202 ? 0.949 -18.990 18.939 1.00 86.75 202 VAL A O 1
ATOM 1595 N N . GLY A 1 203 ? 0.209 -16.889 18.720 1.00 87.62 203 GLY A N 1
ATOM 1596 C CA . GLY A 1 203 ? 1.425 -16.258 19.229 1.00 87.62 203 GLY A CA 1
ATOM 1597 C C . GLY A 1 203 ? 1.779 -16.709 20.648 1.00 87.62 203 GLY A C 1
ATOM 1598 O O . GLY A 1 203 ? 2.952 -16.892 20.965 1.00 87.62 203 GLY A O 1
ATOM 1599 N N . LYS A 1 204 ? 0.780 -16.950 21.509 1.00 90.88 204 LYS A N 1
ATOM 1600 C CA . LYS A 1 204 ? 0.986 -17.566 22.826 1.00 90.88 204 LYS A CA 1
ATOM 1601 C C . LYS A 1 204 ? 1.511 -18.999 22.693 1.00 90.88 204 LYS A C 1
ATOM 1603 O O . LYS A 1 204 ? 2.547 -19.282 23.278 1.00 90.88 204 LYS A O 1
ATOM 1608 N N . ARG A 1 205 ? 0.869 -19.850 21.882 1.00 92.81 205 ARG A N 1
ATOM 1609 C CA . ARG A 1 205 ? 1.319 -21.233 21.627 1.00 92.81 205 ARG A CA 1
ATOM 1610 C C . ARG A 1 205 ? 2.758 -21.287 21.114 1.00 92.81 205 ARG A C 1
ATOM 1612 O O . ARG A 1 205 ? 3.542 -22.075 21.620 1.00 92.81 205 ARG A O 1
ATOM 1619 N N . ILE A 1 206 ? 3.119 -20.415 20.171 1.00 89.44 206 ILE A N 1
ATOM 1620 C CA . ILE A 1 206 ? 4.487 -20.307 19.644 1.00 89.44 206 ILE A CA 1
ATOM 1621 C C . ILE A 1 206 ? 5.470 -19.931 20.760 1.00 89.44 206 ILE A C 1
ATOM 1623 O O . ILE A 1 206 ? 6.488 -20.593 20.929 1.00 89.44 206 ILE A O 1
ATOM 1627 N N . ARG A 1 207 ? 5.167 -18.900 21.561 1.00 90.00 207 ARG A N 1
ATOM 1628 C CA . ARG A 1 207 ? 6.031 -18.508 22.689 1.00 90.00 207 ARG A CA 1
ATOM 1629 C C . ARG A 1 207 ? 6.195 -19.617 23.721 1.00 90.00 207 ARG A C 1
ATOM 1631 O O . ARG A 1 207 ? 7.273 -19.735 24.287 1.00 90.00 207 ARG A O 1
ATOM 1638 N N . ASP A 1 208 ? 5.141 -20.378 23.986 1.00 94.00 208 ASP A N 1
ATOM 1639 C CA . ASP A 1 208 ? 5.184 -21.477 24.948 1.00 94.00 208 ASP A CA 1
ATOM 1640 C C . ASP A 1 208 ? 6.004 -22.660 24.398 1.00 94.00 208 ASP A C 1
ATOM 1642 O O . ASP A 1 208 ? 6.764 -23.258 25.153 1.00 94.00 208 ASP A O 1
ATOM 1646 N N . LEU A 1 209 ? 5.949 -22.927 23.084 1.00 91.06 209 LEU A N 1
ATOM 1647 C CA . LEU A 1 209 ? 6.800 -23.920 22.409 1.00 91.06 209 LEU A CA 1
ATOM 1648 C C . LEU A 1 209 ? 8.297 -23.595 22.512 1.00 91.06 209 LEU A C 1
ATOM 1650 O O . LEU A 1 209 ? 9.088 -24.502 22.712 1.00 91.06 209 LEU A O 1
ATOM 1654 N N . PHE A 1 210 ? 8.688 -22.320 22.407 1.00 84.19 210 PHE A N 1
ATOM 1655 C CA . PHE A 1 210 ? 10.095 -21.895 22.521 1.00 84.19 210 PHE A CA 1
ATOM 1656 C C . PHE A 1 210 ? 10.594 -21.731 23.967 1.00 84.19 210 PHE A C 1
ATOM 1658 O O . PHE A 1 210 ? 11.749 -21.365 24.181 1.00 84.19 210 PHE A O 1
ATOM 1665 N N . LYS A 1 211 ? 9.727 -21.944 24.963 1.00 80.44 211 LYS A N 1
ATOM 1666 C CA . LYS A 1 211 ? 10.104 -21.988 26.386 1.00 80.44 211 LYS A CA 1
ATOM 1667 C C . LYS A 1 211 ? 10.334 -23.414 26.899 1.00 80.44 211 LYS A C 1
ATOM 1669 O O . LYS A 1 211 ? 10.831 -23.546 28.017 1.00 80.44 211 LYS A O 1
ATOM 1674 N N . ALA A 1 212 ? 9.917 -24.425 26.138 1.00 54.19 212 ALA A N 1
ATOM 1675 C CA . ALA A 1 212 ? 10.151 -25.844 26.405 1.00 54.19 212 ALA A CA 1
ATOM 1676 C C . ALA A 1 212 ? 11.474 -26.295 25.774 1.00 54.19 212 ALA A C 1
ATOM 1678 O O . ALA A 1 212 ? 12.107 -27.195 26.367 1.00 54.19 212 ALA A O 1
#

Secondary structure (DSSP, 8-state):
-EE--SSS-THHHHHHHHHHHTT-PPPGGG---EEEEGGGT-GGGS-TT---EEEE-PPPPGGGS-HHHHHHHHHHHHHHHHHHHHHH-TT--GGG-S------HHHHTTSGGGTTTT-TTSS---GGGSGGGSS-TTTTTSB-SSTT-B--STTSTT-SS--SHHHHHHHHHHHHHHT---GGGSTT-PPPP-HHHHHHHHHHHHHHHTT-

Organism: NCBI:txid412755

Radius of gyration: 21.31 Å; chains: 1; bounding box: 48×44×54 Å